Protein AF-A0A5K1K4M5-F1 (afdb_monomer_lite)

Structure (mmCIF, N/CA/C/O backbone):
data_AF-A0A5K1K4M5-F1
#
_entry.id   AF-A0A5K1K4M5-F1
#
loop_
_atom_site.group_PDB
_atom_site.id
_atom_site.type_symbol
_atom_site.label_atom_id
_atom_site.label_alt_id
_atom_site.label_comp_id
_atom_site.label_asym_id
_atom_site.label_entity_id
_atom_site.label_seq_id
_atom_site.pdbx_PDB_ins_code
_atom_site.Cartn_x
_atom_site.Cartn_y
_atom_site.Cartn_z
_atom_site.occupancy
_atom_site.B_iso_or_equiv
_atom_site.auth_seq_id
_atom_site.auth_comp_id
_atom_site.auth_asym_id
_atom_site.auth_atom_id
_atom_site.pdbx_PDB_model_num
ATOM 1 N N . MET A 1 1 ? 13.628 -49.999 -25.254 1.00 42.03 1 MET A N 1
ATOM 2 C CA . MET A 1 1 ? 13.914 -48.632 -25.724 1.00 42.03 1 MET A CA 1
ATOM 3 C C . MET A 1 1 ? 14.009 -47.793 -24.476 1.00 42.03 1 MET A C 1
ATOM 5 O O . MET A 1 1 ? 13.016 -47.747 -23.776 1.00 42.03 1 MET A O 1
ATOM 9 N N . ASP A 1 2 ? 15.220 -47.361 -24.127 1.00 36.19 2 ASP A N 1
ATOM 10 C CA . ASP A 1 2 ? 15.533 -46.101 -23.436 1.00 36.19 2 ASP A CA 1
ATOM 11 C C . ASP A 1 2 ? 17.030 -46.116 -23.121 1.00 36.19 2 ASP A C 1
ATOM 13 O O . ASP A 1 2 ? 17.534 -46.902 -22.319 1.00 36.19 2 ASP A O 1
ATOM 17 N N . ALA A 1 3 ? 17.758 -45.318 -23.895 1.00 34.19 3 ALA A N 1
ATOM 18 C CA . ALA A 1 3 ? 19.199 -45.188 -23.841 1.00 34.19 3 ALA A CA 1
ATOM 19 C C . ALA A 1 3 ? 19.579 -44.240 -22.698 1.00 34.19 3 ALA A C 1
ATOM 21 O O . ALA A 1 3 ? 19.287 -43.047 -22.755 1.00 34.19 3 ALA A O 1
ATOM 22 N N . ALA A 1 4 ? 20.275 -44.755 -21.686 1.00 39.19 4 ALA A N 1
ATOM 23 C CA . ALA A 1 4 ? 21.037 -43.918 -20.771 1.00 39.19 4 ALA A CA 1
ATOM 24 C C . ALA A 1 4 ? 22.355 -43.526 -21.459 1.00 39.19 4 ALA A C 1
ATOM 26 O O . ALA A 1 4 ? 23.226 -44.362 -21.703 1.00 39.19 4 ALA A O 1
ATOM 27 N N . VAL A 1 5 ? 22.472 -42.249 -21.826 1.00 39.28 5 VAL A N 1
ATOM 28 C CA . VAL A 1 5 ? 23.686 -41.648 -22.388 1.00 39.28 5 VAL A CA 1
ATOM 29 C C . VAL A 1 5 ? 24.702 -41.463 -21.260 1.00 39.28 5 VAL A C 1
ATOM 31 O O . VAL A 1 5 ? 24.548 -40.602 -20.398 1.00 39.28 5 VAL A O 1
ATOM 34 N N . ASN A 1 6 ? 25.744 -42.295 -21.266 1.00 40.12 6 ASN A N 1
ATOM 35 C CA . ASN A 1 6 ? 26.891 -42.191 -20.368 1.00 40.12 6 ASN A CA 1
ATOM 36 C C . ASN A 1 6 ? 27.722 -40.938 -20.689 1.00 40.12 6 ASN A C 1
ATOM 38 O O . ASN A 1 6 ? 28.488 -40.925 -21.652 1.00 40.12 6 ASN A O 1
ATOM 42 N N . GLY A 1 7 ? 27.618 -39.910 -19.846 1.00 38.22 7 GLY A N 1
ATOM 43 C CA . GLY A 1 7 ? 28.625 -38.859 -19.712 1.00 38.22 7 GLY A CA 1
ATOM 44 C C . GLY A 1 7 ? 29.599 -39.217 -18.590 1.00 38.22 7 GLY A C 1
ATOM 45 O O . GLY A 1 7 ? 29.283 -39.057 -17.415 1.00 38.22 7 GLY A O 1
ATOM 46 N N . HIS A 1 8 ? 30.772 -39.731 -18.949 1.00 37.38 8 HIS A N 1
ATOM 47 C CA . HIS A 1 8 ? 31.875 -39.984 -18.025 1.00 37.38 8 HIS A CA 1
ATOM 48 C C . HIS A 1 8 ? 32.609 -38.658 -17.749 1.00 37.38 8 HIS A C 1
ATOM 50 O O . HIS A 1 8 ? 33.135 -38.050 -18.679 1.00 37.38 8 HIS A O 1
ATOM 56 N N . LEU A 1 9 ? 32.637 -38.197 -16.493 1.00 45.34 9 LEU A N 1
ATOM 57 C CA . LEU A 1 9 ? 33.476 -37.077 -16.046 1.00 45.34 9 LEU A CA 1
ATOM 58 C C . LEU A 1 9 ? 34.771 -37.639 -15.433 1.00 45.34 9 LEU A C 1
ATOM 60 O O . LEU A 1 9 ? 34.698 -38.310 -14.401 1.00 45.34 9 LEU A O 1
ATOM 64 N N . PRO A 1 10 ? 35.954 -37.379 -16.020 1.00 44.00 10 PRO A N 1
ATOM 65 C CA . PRO A 1 10 ? 37.225 -37.767 -15.440 1.00 44.00 10 PRO A CA 1
ATOM 66 C C . PRO A 1 10 ? 37.783 -36.589 -14.636 1.00 44.00 10 PRO A C 1
ATOM 68 O O . PRO A 1 10 ? 38.437 -35.717 -15.196 1.00 44.00 10 PRO A O 1
ATOM 71 N N . ASN A 1 11 ? 37.499 -36.524 -13.336 1.00 42.50 11 ASN A N 1
ATOM 72 C CA . ASN A 1 11 ? 38.481 -36.147 -12.312 1.00 42.50 11 ASN A CA 1
ATOM 73 C C . ASN A 1 11 ? 37.842 -36.039 -10.930 1.00 42.50 11 ASN A C 1
ATOM 75 O O . ASN A 1 11 ? 36.714 -35.585 -10.771 1.00 42.50 11 ASN A O 1
ATOM 79 N N . GLY A 1 12 ? 38.610 -36.477 -9.935 1.00 51.28 12 GLY A N 1
ATOM 80 C CA . GLY A 1 12 ? 38.208 -36.638 -8.548 1.00 51.28 12 GLY A CA 1
ATOM 81 C C . GLY A 1 12 ? 37.587 -35.397 -7.914 1.00 51.28 12 GLY A C 1
ATOM 82 O O . GLY A 1 12 ? 38.236 -34.376 -7.720 1.00 51.28 12 GLY A O 1
ATOM 83 N N . THR A 1 13 ? 36.337 -35.546 -7.501 1.00 43.31 13 THR A N 1
ATOM 84 C CA . THR A 1 13 ? 35.840 -35.203 -6.163 1.00 43.31 13 THR A CA 1
ATOM 85 C C . THR A 1 13 ? 34.457 -35.829 -6.060 1.00 43.31 13 THR A C 1
ATOM 87 O O . THR A 1 13 ? 33.531 -35.451 -6.770 1.00 43.31 13 THR A O 1
ATOM 90 N N . ALA A 1 14 ? 34.327 -36.864 -5.231 1.00 42.25 14 ALA A N 1
ATOM 91 C CA . ALA A 1 14 ? 33.031 -37.439 -4.912 1.00 42.25 14 ALA A CA 1
ATOM 92 C C . ALA A 1 14 ? 32.218 -36.361 -4.183 1.00 42.25 14 ALA A C 1
ATOM 94 O O . ALA A 1 14 ? 32.402 -36.145 -2.987 1.00 42.25 14 ALA A O 1
ATOM 95 N N . HIS A 1 15 ? 31.352 -35.649 -4.905 1.00 44.91 15 HIS A N 1
ATOM 96 C CA . HIS A 1 15 ? 30.276 -34.910 -4.267 1.00 44.91 15 HIS A CA 1
ATOM 97 C C . HIS A 1 15 ? 29.420 -35.947 -3.542 1.00 44.91 15 HIS A C 1
ATOM 99 O O . HIS A 1 15 ? 28.721 -36.744 -4.168 1.00 44.91 15 HIS A O 1
ATOM 105 N N . LEU A 1 16 ? 29.537 -35.968 -2.213 1.00 47.66 16 LEU A N 1
ATOM 106 C CA . LEU A 1 16 ? 28.586 -36.650 -1.352 1.00 47.66 16 LEU A CA 1
ATOM 107 C C . LEU A 1 16 ? 27.186 -36.199 -1.793 1.00 47.66 16 LEU A C 1
ATOM 109 O O . LEU A 1 16 ? 26.975 -34.988 -1.938 1.00 47.66 16 LEU A O 1
ATOM 113 N N . PRO A 1 17 ? 26.241 -37.124 -2.042 1.00 45.31 17 PRO A N 1
ATOM 114 C CA . PRO A 1 17 ? 24.858 -36.728 -2.241 1.00 45.31 17 PRO A CA 1
ATOM 115 C C . PRO A 1 17 ? 24.475 -35.891 -1.026 1.00 45.31 17 PRO A C 1
ATOM 117 O O . PRO A 1 17 ? 24.724 -36.324 0.100 1.00 45.31 17 PRO A O 1
ATOM 120 N N . LEU A 1 18 ? 23.956 -34.680 -1.261 1.00 47.47 18 LEU A N 1
ATOM 121 C CA . LEU A 1 18 ? 23.417 -33.811 -0.220 1.00 47.47 18 LEU A CA 1
ATOM 122 C C . LEU A 1 18 ? 22.472 -34.661 0.622 1.00 47.47 18 LEU A C 1
ATOM 124 O O . LEU A 1 18 ? 21.355 -34.981 0.211 1.00 47.47 18 LEU A O 1
ATOM 128 N N . GLN A 1 19 ? 22.976 -35.108 1.767 1.00 45.25 19 GLN A N 1
ATOM 129 C CA . GLN A 1 19 ? 22.206 -35.866 2.717 1.00 45.25 19 GLN A CA 1
ATOM 130 C C . GLN A 1 19 ? 21.215 -34.857 3.254 1.00 45.25 19 GLN A C 1
ATOM 132 O O . GLN A 1 19 ? 21.594 -33.951 3.991 1.00 45.25 19 GLN A O 1
ATOM 137 N N . ASN A 1 20 ? 19.976 -34.960 2.774 1.00 49.50 20 ASN A N 1
ATOM 138 C CA . ASN A 1 20 ? 18.869 -34.151 3.241 1.00 49.50 20 ASN A CA 1
ATOM 139 C C . ASN A 1 20 ? 18.798 -34.402 4.746 1.00 49.50 20 ASN A C 1
ATOM 141 O O . ASN A 1 20 ? 18.413 -35.490 5.186 1.00 49.50 20 ASN A O 1
ATOM 145 N N . GLY A 1 21 ? 19.358 -33.464 5.507 1.00 47.34 21 GLY A N 1
ATOM 146 C CA . GLY A 1 21 ? 19.601 -33.645 6.918 1.00 47.34 21 GLY A CA 1
ATOM 147 C C . GLY A 1 21 ? 18.268 -33.927 7.577 1.00 47.34 21 GLY A C 1
ATOM 148 O O . GLY A 1 21 ? 17.379 -33.080 7.564 1.00 47.34 21 GLY A O 1
ATOM 149 N N . LYS A 1 22 ? 18.149 -35.094 8.211 1.00 46.38 22 LYS A N 1
ATOM 150 C CA . LYS A 1 22 ? 17.348 -35.210 9.426 1.00 46.38 22 LYS A CA 1
ATOM 151 C C . LYS A 1 22 ? 18.027 -34.333 10.480 1.00 46.38 22 LYS A C 1
ATOM 153 O O . LYS A 1 22 ? 18.661 -34.838 11.398 1.00 46.38 22 LYS A O 1
ATOM 158 N N . ALA A 1 23 ? 17.977 -33.017 10.293 1.00 50.69 23 ALA A N 1
ATOM 159 C CA . ALA A 1 23 ? 17.991 -32.134 11.429 1.00 50.69 23 ALA A CA 1
ATOM 160 C C . ALA A 1 23 ? 16.717 -32.510 12.177 1.00 50.69 23 ALA A C 1
ATOM 162 O O . ALA A 1 23 ? 15.624 -32.459 11.610 1.00 50.69 23 ALA A O 1
ATOM 163 N N . GLU A 1 24 ? 16.857 -32.969 13.411 1.00 51.97 24 GLU A N 1
ATOM 164 C CA . GLU A 1 24 ? 15.809 -32.764 14.395 1.00 51.97 24 GLU A CA 1
ATOM 165 C C . GLU A 1 24 ? 15.585 -31.250 14.416 1.00 51.97 24 GLU A C 1
ATOM 167 O O . GLU A 1 24 ? 16.294 -30.506 15.090 1.00 51.97 24 GLU A O 1
ATOM 172 N N . SER A 1 25 ? 14.707 -30.765 13.538 1.00 57.03 25 SER A N 1
ATOM 173 C CA . SER A 1 25 ? 14.254 -29.390 13.546 1.00 57.03 25 SER A CA 1
ATOM 174 C C . SER A 1 25 ? 13.595 -29.233 14.899 1.00 57.03 25 SER A C 1
ATOM 176 O O . SER A 1 25 ? 12.520 -29.791 15.120 1.00 57.03 25 SER A O 1
ATOM 178 N N . HIS A 1 26 ? 14.290 -28.577 15.825 1.00 61.72 26 HIS A N 1
ATOM 179 C CA . HIS A 1 26 ? 13.702 -28.118 17.066 1.00 61.72 26 HIS A CA 1
ATOM 180 C C . HIS A 1 26 ? 12.509 -27.261 16.659 1.00 61.72 26 HIS A C 1
ATOM 182 O O . HIS A 1 26 ? 12.684 -26.142 16.183 1.00 61.72 26 HIS A O 1
ATOM 188 N N . GLU A 1 27 ? 11.319 -27.855 16.701 1.00 74.94 27 GLU A N 1
ATOM 189 C CA . GLU A 1 27 ? 10.092 -27.147 16.399 1.00 74.94 27 GLU A CA 1
ATOM 190 C C . GLU A 1 27 ? 9.973 -26.078 17.486 1.00 74.94 27 GLU A C 1
ATOM 192 O O . GLU A 1 27 ? 9.951 -26.432 18.672 1.00 74.94 27 GLU A O 1
ATOM 197 N N . PRO A 1 28 ? 10.037 -24.787 17.118 1.00 76.25 28 PRO A N 1
ATOM 198 C CA . PRO A 1 28 ? 10.059 -23.724 18.103 1.00 76.25 28 PRO A CA 1
ATOM 199 C C . PRO A 1 28 ? 8.787 -23.813 18.938 1.00 76.25 28 PRO A C 1
ATOM 201 O O . PRO A 1 28 ? 7.688 -24.028 18.415 1.00 76.25 28 PRO A O 1
ATOM 204 N N . SER A 1 29 ? 8.935 -23.683 20.254 1.00 85.62 29 SER A N 1
ATOM 205 C CA . SER A 1 29 ? 7.780 -23.705 21.139 1.00 85.62 29 SER A CA 1
ATOM 206 C C . SER A 1 29 ? 6.874 -22.508 20.837 1.00 85.62 29 SER A C 1
ATOM 208 O O . SER A 1 29 ? 7.323 -21.454 20.383 1.00 85.62 29 SER A O 1
ATOM 210 N N . LEU A 1 30 ? 5.576 -22.648 21.114 1.00 81.19 30 LEU A N 1
ATOM 211 C CA . LEU A 1 30 ? 4.598 -21.576 20.898 1.00 81.19 30 LEU A CA 1
ATOM 212 C C . LEU A 1 30 ? 5.010 -20.267 21.600 1.00 81.19 30 LEU A C 1
ATOM 214 O O . LEU A 1 30 ? 4.819 -19.183 21.063 1.00 81.19 30 LEU A O 1
ATOM 218 N N . GLU A 1 31 ? 5.628 -20.369 22.776 1.00 83.06 31 GLU A N 1
ATOM 219 C CA . GLU A 1 31 ? 6.118 -19.219 23.541 1.00 83.06 31 GLU A CA 1
ATOM 220 C C . GLU A 1 31 ? 7.294 -18.511 22.856 1.00 83.06 31 GLU A C 1
ATOM 222 O O . GLU A 1 31 ? 7.364 -17.283 22.871 1.00 83.06 31 GLU A O 1
ATOM 227 N N . GLN A 1 32 ? 8.194 -19.270 22.220 1.00 83.88 32 GLN A N 1
ATOM 228 C CA . GLN A 1 32 ? 9.291 -18.702 21.435 1.00 83.88 32 GLN A CA 1
ATOM 229 C C . GLN A 1 32 ? 8.741 -17.939 20.228 1.00 83.88 32 GLN A C 1
ATOM 231 O O . GLN A 1 32 ? 9.102 -16.782 20.028 1.00 83.88 32 GLN A O 1
ATOM 236 N N . LEU A 1 33 ? 7.796 -18.535 19.497 1.00 82.81 33 LEU A N 1
ATOM 237 C CA . LEU A 1 33 ? 7.141 -17.882 18.360 1.00 82.81 33 LEU A CA 1
ATOM 238 C C . LEU A 1 33 ? 6.405 -16.602 18.773 1.00 82.81 33 LEU A C 1
ATOM 240 O O . LEU A 1 33 ? 6.475 -15.594 18.079 1.00 82.81 33 LEU A O 1
ATOM 244 N N . GLU A 1 34 ? 5.722 -16.613 19.918 1.00 82.19 34 GLU A N 1
ATOM 245 C CA . GLU A 1 34 ? 5.032 -15.427 20.431 1.00 82.19 34 GLU A CA 1
ATOM 246 C C . GLU A 1 34 ? 5.996 -14.314 20.858 1.00 82.19 34 GLU A C 1
ATOM 248 O O . GLU A 1 34 ? 5.637 -13.141 20.754 1.00 82.19 34 GLU A O 1
ATOM 253 N N . SER A 1 35 ? 7.214 -14.657 21.287 1.00 82.56 35 SER A N 1
ATOM 254 C CA . SER A 1 35 ? 8.244 -13.675 21.650 1.00 82.56 35 SER A CA 1
ATOM 255 C C . SER A 1 35 ? 8.874 -12.965 20.447 1.00 82.56 35 SER A C 1
ATOM 257 O O . SER A 1 35 ? 9.360 -11.844 20.587 1.00 82.56 35 SER A O 1
ATOM 259 N N . GLU A 1 36 ? 8.839 -13.589 19.268 1.00 82.94 36 GLU A N 1
ATOM 260 C CA . GLU A 1 36 ? 9.354 -13.014 18.020 1.00 82.94 36 GLU A CA 1
ATOM 261 C C . GLU A 1 36 ? 8.365 -12.040 17.363 1.00 82.94 36 GLU A C 1
ATOM 263 O O . GLU A 1 36 ? 8.742 -11.264 16.481 1.00 82.94 36 GLU A O 1
ATOM 268 N N . LEU A 1 37 ? 7.095 -12.058 17.783 1.00 86.75 37 LEU A N 1
ATOM 269 C CA . LEU A 1 37 ? 6.071 -11.208 17.195 1.00 86.75 37 LEU A CA 1
ATOM 270 C C . LEU A 1 37 ? 6.257 -9.733 17.594 1.00 86.75 37 LEU A C 1
ATOM 272 O O . LEU A 1 37 ? 6.397 -9.418 18.780 1.00 86.75 37 LEU A O 1
ATOM 276 N N . PRO A 1 38 ? 6.161 -8.796 16.634 1.00 86.56 38 PRO A N 1
ATOM 277 C CA . PRO A 1 38 ? 6.180 -7.376 16.936 1.00 86.56 38 PRO A CA 1
ATOM 278 C C . PRO A 1 38 ? 4.911 -6.987 17.702 1.00 86.56 38 PRO A C 1
ATOM 280 O O . PRO A 1 38 ? 3.805 -7.419 17.373 1.00 86.56 38 PRO A O 1
ATOM 283 N N . LEU A 1 39 ? 5.060 -6.135 18.716 1.00 82.50 39 LEU A N 1
ATOM 284 C CA . LEU A 1 39 ? 3.931 -5.561 19.445 1.00 82.50 39 LEU A CA 1
ATOM 285 C C . LEU A 1 39 ? 3.401 -4.342 18.686 1.00 82.50 39 LEU A C 1
ATOM 287 O O . LEU A 1 39 ? 3.989 -3.265 18.750 1.00 82.50 39 LEU A O 1
ATOM 291 N N . VAL A 1 40 ? 2.283 -4.512 17.979 1.00 83.44 40 VAL A N 1
ATOM 292 C CA . VAL A 1 40 ? 1.628 -3.421 17.245 1.00 83.44 40 VAL A CA 1
ATOM 293 C C . VAL A 1 40 ? 0.590 -2.760 18.141 1.00 83.44 40 VAL A C 1
ATOM 295 O O . VAL A 1 40 ? -0.491 -3.304 18.349 1.00 83.44 40 VAL A O 1
ATOM 298 N N . MET A 1 41 ? 0.914 -1.583 18.669 1.00 79.12 41 MET A N 1
ATOM 299 C CA . MET A 1 41 ? -0.016 -0.772 19.471 1.00 79.12 41 MET A CA 1
ATOM 300 C C . MET A 1 41 ? -0.557 0.444 18.702 1.00 79.12 41 MET A C 1
ATOM 302 O O . MET A 1 41 ? -1.303 1.247 19.265 1.00 79.12 41 MET A O 1
ATOM 306 N N . ASP A 1 42 ? -0.167 0.599 17.434 1.00 78.94 42 ASP A N 1
ATOM 307 C CA . ASP A 1 42 ? -0.521 1.762 16.624 1.00 78.94 42 ASP A CA 1
ATOM 308 C C . ASP A 1 42 ? -2.039 1.860 16.424 1.00 78.94 42 ASP A C 1
ATOM 310 O O . ASP A 1 42 ? -2.732 0.862 16.215 1.00 78.94 42 ASP A O 1
ATOM 314 N N . ASP A 1 43 ? -2.555 3.086 16.531 1.00 83.25 43 ASP A N 1
ATOM 315 C CA . ASP A 1 43 ? -3.974 3.441 16.393 1.00 83.25 43 ASP A CA 1
ATOM 316 C C . ASP A 1 43 ? -4.945 2.747 17.370 1.00 83.25 43 ASP A C 1
ATOM 318 O O . ASP A 1 43 ? -6.165 2.750 17.169 1.00 83.25 43 ASP A O 1
ATOM 322 N N . GLN A 1 44 ? -4.442 2.198 18.479 1.00 87.06 44 GLN A N 1
ATOM 323 C CA . GLN A 1 44 ? -5.278 1.582 19.507 1.00 87.06 44 GLN A CA 1
ATOM 324 C C . GLN A 1 44 ? -5.656 2.563 20.620 1.00 87.06 44 GLN A C 1
ATOM 326 O O . GLN A 1 44 ? -4.835 3.319 21.138 1.00 87.06 44 GLN A O 1
ATOM 331 N N . LEU A 1 45 ? -6.924 2.520 21.038 1.00 89.06 45 LEU A N 1
ATOM 332 C CA . LEU A 1 45 ? -7.444 3.321 22.146 1.00 89.06 45 LEU A CA 1
ATOM 333 C C . LEU A 1 45 ? -7.775 2.421 23.342 1.00 89.06 45 LEU A C 1
ATOM 335 O O . LEU A 1 45 ? -8.579 1.493 23.199 1.00 89.06 45 LEU A O 1
ATOM 339 N N . PRO A 1 46 ? -7.228 2.695 24.541 1.00 91.50 46 PRO A N 1
ATOM 340 C CA . PRO A 1 46 ? -7.565 1.922 25.723 1.00 91.50 46 PRO A CA 1
ATOM 341 C C . PRO A 1 46 ? -9.038 2.130 26.090 1.00 91.50 46 PRO A C 1
ATOM 343 O O . PRO A 1 46 ? -9.525 3.258 26.192 1.00 91.50 46 PRO A O 1
ATOM 346 N N . LEU A 1 47 ? -9.749 1.029 26.348 1.00 92.00 47 LEU A N 1
ATOM 347 C CA . LEU A 1 47 ? -11.182 1.055 26.662 1.00 92.00 47 LEU A CA 1
ATOM 348 C C . LEU A 1 47 ? -11.504 1.969 27.855 1.00 92.00 47 LEU A C 1
ATOM 350 O O . LEU A 1 47 ? -12.520 2.659 27.841 1.00 92.00 47 LEU A O 1
ATOM 354 N N . GLY A 1 48 ? -10.631 2.005 28.867 1.00 93.38 48 GLY A N 1
ATOM 355 C CA . GLY A 1 48 ? -10.805 2.861 30.043 1.00 93.38 48 GLY A CA 1
ATOM 356 C C . GLY A 1 48 ? -10.876 4.351 29.698 1.00 93.38 48 GLY A C 1
ATOM 357 O O . GLY A 1 48 ? -11.720 5.063 30.238 1.00 93.38 48 GLY A O 1
ATOM 358 N N . GLU A 1 49 ? -10.064 4.806 28.742 1.00 93.94 49 GLU A N 1
ATOM 359 C CA . GLU A 1 49 ? -10.071 6.197 28.280 1.00 93.94 49 GLU A CA 1
ATOM 360 C C . GLU A 1 49 ? -11.372 6.521 27.538 1.00 93.94 49 GLU A C 1
ATOM 362 O O . GLU A 1 49 ? -11.980 7.566 27.767 1.00 93.94 49 GLU A O 1
ATOM 367 N N . LEU A 1 50 ? -11.859 5.595 26.706 1.00 94.25 50 LEU A N 1
ATOM 368 C CA . LEU A 1 50 ? -13.131 5.756 26.000 1.00 94.25 50 LEU A CA 1
ATOM 369 C C . LEU A 1 50 ? -14.318 5.854 26.972 1.00 94.25 50 LEU A C 1
ATOM 371 O O . LEU A 1 50 ? -15.183 6.715 26.811 1.00 94.25 50 LEU A O 1
ATOM 375 N N . VAL A 1 51 ? -14.352 4.989 27.991 1.00 95.50 51 VAL A N 1
ATOM 376 C CA . VAL A 1 51 ? -15.394 4.999 29.031 1.00 95.50 51 VAL A CA 1
ATOM 377 C C . VAL A 1 51 ? -15.339 6.303 29.827 1.00 95.50 51 VAL A C 1
ATOM 379 O O . VAL A 1 51 ? -16.376 6.938 30.023 1.00 95.50 51 VAL A O 1
ATOM 382 N N . SER A 1 52 ? -14.140 6.719 30.246 1.00 96.31 52 SER A N 1
ATOM 383 C CA . SER A 1 52 ? -13.920 7.963 30.989 1.00 96.31 52 SER A CA 1
ATOM 384 C C . SER A 1 52 ? -14.409 9.178 30.199 1.00 96.31 52 SER A C 1
ATOM 386 O O . SER A 1 52 ? -15.228 9.954 30.695 1.00 96.31 52 SER A O 1
ATOM 388 N N . ARG A 1 53 ? -14.010 9.293 28.925 1.00 95.50 53 ARG A N 1
ATOM 389 C CA . ARG A 1 53 ? -14.435 10.391 28.046 1.00 95.50 53 ARG A CA 1
ATOM 390 C C . ARG A 1 53 ? -15.934 10.402 27.802 1.00 95.50 53 ARG A C 1
ATOM 392 O O . ARG A 1 53 ? -16.534 11.474 27.814 1.00 95.50 53 ARG A O 1
ATOM 399 N N . LEU A 1 54 ? -16.559 9.238 27.610 1.00 95.81 54 LEU A N 1
ATOM 400 C CA . LEU A 1 54 ? -18.010 9.183 27.441 1.00 95.81 54 LEU A CA 1
ATOM 401 C C . LEU A 1 54 ? -18.732 9.622 28.720 1.00 95.81 54 LEU A C 1
ATOM 403 O O . LEU A 1 54 ? -19.682 10.394 28.641 1.00 95.81 54 LEU A O 1
ATOM 407 N N . ALA A 1 55 ? -18.281 9.164 29.890 1.00 95.50 55 ALA A N 1
ATOM 408 C CA . ALA A 1 55 ? -18.871 9.558 31.167 1.00 95.50 55 ALA A CA 1
ATOM 409 C C . ALA A 1 55 ? -18.745 11.071 31.404 1.00 95.50 55 ALA A C 1
ATOM 411 O O . ALA A 1 55 ? -19.724 11.719 31.776 1.00 95.50 55 ALA A O 1
ATOM 412 N N . GLN A 1 56 ? -17.571 11.642 31.121 1.00 96.31 56 GLN A N 1
ATOM 413 C CA . GLN A 1 56 ? -17.327 13.082 31.200 1.00 96.31 56 GLN A CA 1
ATOM 414 C C . GLN A 1 56 ? -18.207 13.869 30.224 1.00 96.31 56 GLN A C 1
ATOM 416 O O . GLN A 1 56 ? -18.802 14.865 30.621 1.00 96.31 56 GLN A O 1
ATOM 421 N N . ALA A 1 57 ? -18.343 13.409 28.977 1.00 95.56 57 ALA A N 1
ATOM 422 C CA . ALA A 1 57 ? -19.190 14.056 27.977 1.00 95.56 57 ALA A CA 1
ATOM 423 C C . ALA A 1 57 ? -20.674 14.034 28.379 1.00 95.56 57 ALA A C 1
ATOM 425 O O . ALA A 1 57 ? -21.343 15.061 28.322 1.00 95.56 57 ALA A O 1
ATOM 426 N N . VAL A 1 58 ? -21.180 12.889 28.854 1.00 95.44 58 VAL A N 1
ATOM 427 C CA . VAL A 1 58 ? -22.567 12.764 29.333 1.00 95.44 58 VAL A CA 1
ATOM 428 C C . VAL A 1 58 ? -22.813 13.659 30.548 1.00 95.44 58 VAL A C 1
ATOM 430 O O . VAL A 1 58 ? -23.873 14.276 30.640 1.00 95.44 58 VAL A O 1
ATOM 433 N N . TYR A 1 59 ? -21.847 13.752 31.466 1.00 95.94 59 TYR A N 1
ATOM 434 C CA . TYR A 1 59 ? -21.935 14.644 32.619 1.00 95.94 59 TYR A CA 1
ATOM 435 C C . TYR A 1 59 ? -21.935 16.120 32.202 1.00 95.94 59 TYR A C 1
ATOM 437 O O . TYR A 1 59 ? -22.788 16.874 32.659 1.00 95.94 59 TYR A O 1
ATOM 445 N N . ALA A 1 60 ? -21.032 16.524 31.306 1.00 96.12 60 ALA A N 1
ATOM 446 C CA . ALA A 1 60 ? -20.959 17.894 30.804 1.00 96.12 60 ALA A CA 1
ATOM 447 C C . ALA A 1 60 ? -22.253 18.309 30.084 1.00 96.12 60 ALA A C 1
ATOM 449 O O . ALA A 1 60 ? -22.809 19.358 30.402 1.00 96.12 60 ALA A O 1
ATOM 450 N N . GLU A 1 61 ? -22.784 17.455 29.199 1.00 94.06 61 GLU A N 1
ATOM 451 C CA . GLU A 1 61 ? -24.079 17.696 28.548 1.00 94.06 61 GLU A CA 1
ATOM 452 C C . GLU A 1 61 ? -25.207 17.818 29.582 1.00 94.06 61 GLU A C 1
ATOM 454 O O . GLU A 1 61 ? -26.056 18.698 29.473 1.00 94.06 61 GLU A O 1
ATOM 459 N N . LEU A 1 62 ? -25.229 16.963 30.610 1.00 93.50 62 LEU A N 1
ATOM 460 C CA . LEU A 1 62 ? -26.258 17.018 31.649 1.00 93.50 62 LEU A CA 1
ATOM 461 C C . LEU A 1 62 ? -26.197 18.322 32.460 1.00 93.50 62 LEU A C 1
ATOM 463 O O . LEU A 1 62 ? -27.245 18.880 32.784 1.00 93.50 62 LEU A O 1
ATOM 467 N N . VAL A 1 63 ? -24.993 18.808 32.775 1.00 95.31 63 VAL A N 1
ATOM 468 C CA . VAL A 1 63 ? -24.783 20.084 33.476 1.00 95.31 63 VAL A CA 1
ATOM 469 C C . VAL A 1 63 ? -25.259 21.256 32.616 1.00 95.31 63 VAL A C 1
ATOM 471 O O . VAL A 1 63 ? -26.055 22.065 33.087 1.00 95.31 63 VAL A O 1
ATOM 474 N N . GLU A 1 64 ? -24.878 21.299 31.338 1.00 92.94 64 GLU A N 1
ATOM 475 C CA . GLU A 1 64 ? -25.329 22.334 30.397 1.00 92.94 64 GLU A CA 1
ATOM 476 C C . GLU A 1 64 ? -26.861 22.334 30.246 1.00 92.94 64 GLU A C 1
ATOM 478 O O . GLU A 1 64 ? -27.521 23.379 30.250 1.00 92.94 64 GLU A O 1
ATOM 483 N N . MET A 1 65 ? -27.467 21.146 30.177 1.00 91.62 65 MET A N 1
ATOM 484 C CA . MET A 1 65 ? -28.920 21.020 30.181 1.00 91.62 65 MET A CA 1
ATOM 485 C C . MET A 1 65 ? -29.538 21.540 31.481 1.00 91.62 65 MET A C 1
ATOM 487 O O . MET A 1 65 ? -30.574 22.199 31.435 1.00 91.62 65 MET A O 1
ATOM 491 N N . ALA A 1 66 ? -28.940 21.255 32.639 1.00 91.19 66 ALA A N 1
ATOM 492 C CA . ALA A 1 66 ? -29.456 21.703 33.930 1.00 91.19 66 ALA A CA 1
ATOM 493 C C . ALA A 1 66 ? -29.464 23.236 34.060 1.00 91.19 66 ALA A C 1
ATOM 495 O O . ALA A 1 66 ? -30.397 23.786 34.645 1.00 91.19 66 ALA A O 1
ATOM 496 N N . GLU A 1 67 ? -28.484 23.921 33.472 1.00 92.25 67 GLU A N 1
ATOM 497 C CA . GLU A 1 67 ? -28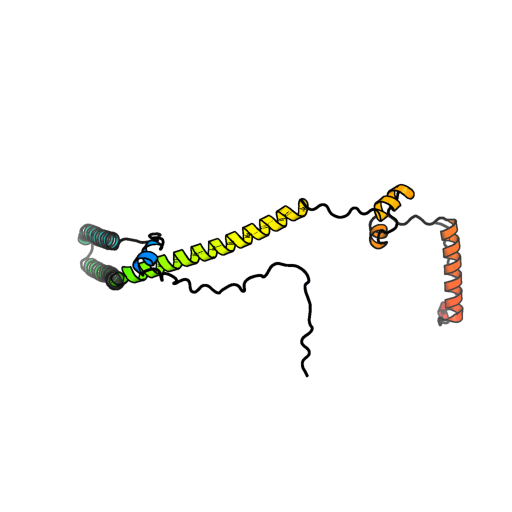.396 25.386 33.466 1.00 92.25 67 GLU A CA 1
ATOM 498 C C . GLU A 1 67 ? -29.373 26.039 32.474 1.00 92.25 67 GLU A C 1
ATOM 500 O O . GLU A 1 67 ? -29.946 27.092 32.755 1.00 92.25 67 GLU A O 1
ATOM 505 N N . THR A 1 68 ? -29.622 25.401 31.328 1.00 90.00 68 THR A N 1
ATOM 506 C CA . THR A 1 68 ? -30.466 25.957 30.254 1.00 90.00 68 THR A CA 1
ATOM 507 C C . THR A 1 68 ? -31.956 25.617 30.404 1.00 90.00 68 THR A C 1
ATOM 509 O O . THR A 1 68 ? -32.816 26.435 30.068 1.00 90.00 68 THR A O 1
ATOM 512 N N . MET A 1 69 ? -32.307 24.458 30.972 1.00 84.00 69 MET A N 1
ATOM 513 C CA . MET A 1 69 ? -33.696 23.991 31.144 1.00 84.00 69 MET A CA 1
ATOM 514 C C . MET A 1 69 ? -34.642 24.916 31.942 1.00 84.00 69 MET A C 1
ATOM 516 O O . MET A 1 69 ? -35.833 24.948 31.604 1.00 84.00 69 MET A O 1
ATOM 520 N N . PRO A 1 70 ? -34.206 25.647 32.991 1.00 87.81 70 PRO A N 1
ATOM 521 C CA . PRO A 1 70 ? -35.075 26.560 33.739 1.00 87.81 70 PRO A CA 1
ATOM 522 C C . PRO A 1 70 ? -35.598 27.731 32.897 1.00 87.81 70 PRO A C 1
ATOM 524 O O . PRO A 1 70 ? -36.670 28.255 33.183 1.00 87.81 70 PRO A O 1
ATOM 527 N N . SER A 1 71 ? -34.873 28.106 31.838 1.00 87.12 71 SER A N 1
ATOM 528 C CA . 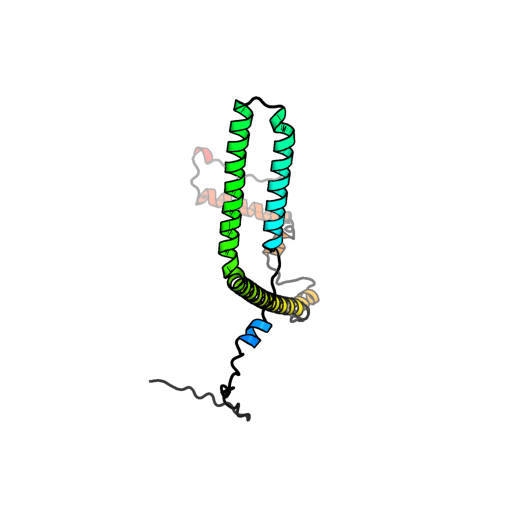SER A 1 71 ? -35.249 29.190 30.919 1.00 87.12 71 SER A CA 1
ATOM 529 C C . SER A 1 71 ? -36.299 28.784 29.870 1.00 87.12 71 SER A C 1
ATOM 531 O O . SER A 1 71 ? -36.845 29.636 29.170 1.00 87.12 71 SER A O 1
ATOM 533 N N . MET A 1 72 ? -36.609 27.486 29.755 1.00 88.69 72 MET A N 1
ATOM 534 C CA . MET A 1 72 ? -37.489 26.929 28.722 1.00 88.69 72 MET A CA 1
ATOM 535 C C . MET A 1 72 ? -38.929 26.705 29.215 1.00 88.69 72 MET A C 1
ATOM 537 O O . MET A 1 72 ? -39.186 26.476 30.399 1.00 88.69 72 MET A O 1
ATOM 541 N N . SER A 1 73 ? -39.886 26.672 28.279 1.00 91.31 73 SER A N 1
ATOM 542 C CA . SER A 1 73 ? -41.271 26.269 28.564 1.00 91.31 73 SER A CA 1
ATOM 543 C C . SER A 1 73 ? -41.373 24.777 28.918 1.00 91.31 73 SER A C 1
ATOM 545 O O . SER A 1 73 ? -40.576 23.954 28.464 1.00 91.31 73 SER A O 1
ATOM 547 N N . ASP A 1 74 ? -42.385 24.393 29.702 1.00 88.88 74 ASP A N 1
ATOM 548 C CA . ASP A 1 74 ? -42.521 23.018 30.210 1.00 88.88 74 ASP A CA 1
ATOM 549 C C . ASP A 1 74 ? -42.609 21.954 29.098 1.00 88.88 74 ASP A C 1
ATOM 551 O O . ASP A 1 74 ? -41.988 20.892 29.179 1.00 88.88 74 ASP A O 1
ATOM 555 N N . ALA A 1 75 ? -43.317 22.267 28.009 1.00 91.56 75 ALA A N 1
ATOM 556 C CA . ALA A 1 75 ? -43.435 21.384 26.851 1.00 91.56 75 ALA A CA 1
ATOM 557 C C . ALA A 1 75 ? -42.124 21.252 26.053 1.00 91.56 75 ALA A C 1
ATOM 559 O O . ALA A 1 75 ? -41.873 20.196 25.466 1.00 91.56 75 ALA A O 1
ATOM 560 N N . ALA A 1 76 ? -41.295 22.302 26.014 1.00 89.75 76 ALA A N 1
ATOM 561 C CA . ALA A 1 76 ? -39.987 22.269 25.361 1.00 89.75 76 ALA A CA 1
ATOM 562 C C . ALA A 1 76 ? -38.976 21.477 26.202 1.00 89.75 76 ALA A C 1
ATOM 564 O O . ALA A 1 76 ? -38.309 20.588 25.678 1.00 89.75 76 ALA A O 1
ATOM 565 N N . ARG A 1 77 ? -38.953 21.710 27.520 1.00 90.50 77 ARG A N 1
ATOM 566 C CA . ARG A 1 77 ? -38.107 20.982 28.476 1.00 90.50 77 ARG A CA 1
ATOM 567 C C . ARG A 1 77 ? -38.336 19.470 28.418 1.00 90.50 77 ARG A C 1
ATOM 569 O O . ARG A 1 77 ? -37.379 18.711 28.313 1.00 90.50 77 ARG A O 1
ATOM 576 N N . LYS A 1 78 ? -39.597 19.020 28.420 1.00 91.44 78 LYS A N 1
ATOM 577 C CA . LYS A 1 78 ? -39.940 17.585 28.342 1.00 91.44 78 LYS A CA 1
ATOM 578 C C . LYS A 1 78 ? -39.438 16.919 27.058 1.00 91.44 78 LYS A C 1
ATOM 580 O O . LYS A 1 78 ? -38.913 15.810 27.123 1.00 91.44 78 LYS A O 1
ATOM 585 N N . ARG A 1 79 ? -39.575 17.587 25.905 1.00 92.12 79 ARG A N 1
ATOM 586 C CA . ARG A 1 79 ? -39.053 17.073 24.626 1.00 92.12 79 ARG A CA 1
ATOM 587 C C . ARG A 1 79 ? -37.530 17.019 24.625 1.00 92.12 79 ARG A C 1
ATOM 589 O O . ARG A 1 79 ? -36.968 15.986 24.293 1.00 92.12 79 ARG A O 1
ATOM 596 N N . TYR A 1 80 ? -36.884 18.089 25.079 1.00 90.94 80 TYR A N 1
ATOM 597 C CA . TYR A 1 80 ? -35.429 18.180 25.112 1.00 90.94 80 TYR A CA 1
ATOM 598 C C . TYR A 1 80 ? -34.789 17.095 25.993 1.00 90.94 80 TYR A C 1
ATOM 600 O O . TYR A 1 80 ? -33.840 16.435 25.572 1.00 90.94 80 TYR A O 1
ATOM 608 N N . VAL A 1 81 ? -35.366 16.828 27.172 1.00 92.88 81 VAL A N 1
ATOM 609 C CA . VAL A 1 81 ? -34.945 15.714 28.039 1.00 92.88 81 VAL A CA 1
ATOM 610 C C . VAL A 1 81 ? -35.148 14.363 27.356 1.00 92.88 81 VAL A C 1
ATOM 612 O O . VAL A 1 81 ? -34.246 13.528 27.384 1.00 92.88 81 VAL A O 1
ATOM 615 N N . ALA A 1 82 ? -36.299 14.135 26.717 1.00 94.06 82 ALA A N 1
ATOM 616 C CA . ALA A 1 82 ? -36.561 12.880 26.014 1.00 94.06 82 ALA A CA 1
ATOM 617 C C . ALA A 1 82 ? -35.553 12.639 24.874 1.00 94.06 82 ALA A C 1
ATOM 619 O O . ALA A 1 82 ? -34.995 11.544 24.766 1.00 94.06 82 ALA A O 1
ATOM 620 N N . ASP A 1 83 ? -35.264 13.667 24.075 1.00 93.94 83 ASP A N 1
ATOM 621 C CA . ASP A 1 83 ? -34.303 13.593 22.973 1.00 93.94 83 ASP A CA 1
ATOM 622 C C . ASP A 1 83 ? -32.877 13.343 23.477 1.00 93.94 83 ASP A C 1
ATOM 624 O O . ASP A 1 83 ? -32.149 12.523 22.906 1.00 93.94 83 ASP A O 1
ATOM 628 N N . TRP A 1 84 ? -32.481 13.995 24.575 1.00 94.38 84 TRP A N 1
ATOM 629 C CA . TRP A 1 84 ? -31.195 13.745 25.223 1.00 94.38 84 TRP A CA 1
ATOM 630 C C . TRP A 1 84 ? -31.082 12.305 25.728 1.00 94.38 84 TRP A C 1
ATOM 632 O O . TRP A 1 84 ? -30.108 11.628 25.406 1.00 94.38 84 TRP A O 1
ATOM 642 N N . VAL A 1 85 ? -32.095 11.781 26.427 1.00 95.69 85 VAL A N 1
ATOM 643 C CA . VAL A 1 85 ? -32.084 10.388 26.912 1.00 95.69 85 VAL A CA 1
ATOM 644 C C . VAL A 1 85 ? -31.923 9.405 25.751 1.00 95.69 85 VAL A C 1
ATOM 646 O O . VAL A 1 85 ? -31.134 8.463 25.844 1.00 95.69 85 VAL A O 1
ATOM 649 N N . ILE A 1 86 ? -32.630 9.619 24.637 1.00 96.12 86 ILE A N 1
ATOM 650 C CA . ILE A 1 86 ? -32.515 8.762 23.448 1.00 96.12 86 ILE A CA 1
ATOM 651 C C . ILE A 1 86 ? -31.096 8.833 22.865 1.00 96.12 86 ILE A C 1
ATOM 653 O O . ILE A 1 86 ? -30.524 7.794 22.516 1.00 96.12 86 ILE A O 1
ATOM 657 N N . ARG A 1 87 ? -30.508 10.031 22.774 1.00 95.00 87 ARG A N 1
ATOM 658 C CA . ARG A 1 87 ? -29.143 10.242 22.271 1.00 95.00 87 ARG A CA 1
ATOM 659 C C . ARG A 1 87 ? -28.098 9.573 23.164 1.00 95.00 87 ARG A C 1
ATOM 661 O O . ARG A 1 87 ? -27.292 8.788 22.663 1.00 95.00 87 ARG A O 1
ATOM 668 N N . THR A 1 88 ? -28.162 9.806 24.471 1.00 95.31 88 THR A N 1
ATOM 669 C CA . THR A 1 88 ? -27.254 9.226 25.467 1.00 95.31 88 THR A CA 1
ATOM 670 C C . THR A 1 88 ? -27.368 7.707 25.487 1.00 95.31 88 THR A C 1
ATOM 672 O O . THR A 1 88 ? -26.357 7.010 25.411 1.00 95.31 88 THR A O 1
ATOM 675 N N . LYS A 1 89 ? -28.592 7.159 25.452 1.00 95.75 89 LYS A N 1
ATOM 676 C CA . LYS A 1 89 ? -28.816 5.711 25.345 1.00 95.75 89 LYS A CA 1
ATOM 677 C C . LYS A 1 89 ? -28.146 5.121 24.102 1.00 95.75 89 LYS A C 1
ATOM 679 O O . LYS A 1 89 ? -27.527 4.067 24.201 1.00 95.75 89 LYS A O 1
ATOM 684 N N . ARG A 1 90 ? -28.229 5.784 22.940 1.00 95.94 90 ARG A N 1
ATOM 685 C CA . ARG A 1 90 ? -27.551 5.317 21.714 1.00 95.94 90 ARG A CA 1
ATOM 686 C C . ARG A 1 90 ? -26.032 5.258 21.889 1.00 95.94 90 ARG A C 1
ATOM 688 O O . ARG A 1 90 ? -25.431 4.280 21.453 1.00 95.94 90 ARG A O 1
ATOM 695 N N . GLN A 1 91 ? -25.419 6.255 22.529 1.00 94.81 91 GLN A N 1
ATOM 696 C CA . GLN A 1 91 ? -23.970 6.251 22.774 1.00 94.81 91 GLN A CA 1
ATOM 697 C C . GLN A 1 91 ? -23.555 5.156 23.764 1.00 94.81 91 GLN A C 1
ATOM 699 O O . GLN A 1 91 ? -22.606 4.420 23.505 1.00 94.81 91 GLN A O 1
ATOM 704 N N . VAL A 1 92 ? -24.318 4.965 24.843 1.00 95.06 92 VAL A N 1
ATOM 705 C CA . VAL A 1 92 ? -24.062 3.898 25.825 1.00 95.06 92 VAL A CA 1
ATOM 706 C C . VAL A 1 92 ? -24.214 2.508 25.201 1.00 95.06 92 VAL A C 1
ATOM 708 O O . VAL A 1 92 ? -23.414 1.622 25.483 1.00 95.06 92 VAL A O 1
ATOM 711 N N . VAL A 1 93 ? -25.185 2.306 24.303 1.00 97.00 93 VAL A N 1
ATOM 712 C CA . VAL A 1 93 ? -25.343 1.032 23.577 1.00 97.00 93 VAL A CA 1
ATOM 713 C C . VAL A 1 93 ? -24.150 0.754 22.655 1.00 97.00 93 VAL A C 1
ATOM 715 O O . VAL A 1 93 ? -23.702 -0.389 22.578 1.00 97.00 93 VAL A O 1
ATOM 718 N N . LYS A 1 94 ? -23.594 1.778 21.991 1.00 96.06 94 LYS A N 1
ATOM 719 C CA . LYS A 1 94 ? -22.359 1.624 21.201 1.00 96.06 94 LYS A CA 1
ATOM 720 C C . LYS A 1 94 ? -21.176 1.237 22.087 1.00 96.06 94 LYS A C 1
ATOM 722 O O . LYS A 1 94 ? -20.469 0.289 21.762 1.00 96.06 94 LYS A O 1
ATOM 727 N N . LEU A 1 95 ? -21.000 1.916 23.223 1.00 95.44 95 LEU A N 1
ATOM 728 C CA . LEU A 1 95 ? -19.954 1.572 24.187 1.00 95.44 95 LEU A CA 1
ATOM 729 C C . LEU A 1 95 ? -20.128 0.145 24.726 1.00 95.44 95 LEU A C 1
ATOM 731 O O . LEU A 1 95 ? -19.151 -0.583 24.845 1.00 95.44 95 LEU A O 1
ATOM 735 N N . TYR A 1 96 ? -21.363 -0.283 24.989 1.00 94.94 96 TYR A N 1
ATOM 736 C CA . TYR A 1 96 ? -21.666 -1.654 25.401 1.00 94.94 96 TYR A CA 1
ATOM 737 C C . TYR A 1 96 ? -21.266 -2.683 24.336 1.00 94.94 96 TYR A C 1
ATOM 739 O O . TYR A 1 96 ? -20.679 -3.712 24.667 1.00 94.94 96 TYR A O 1
ATOM 747 N N . ALA A 1 97 ? -21.541 -2.407 23.057 1.00 96.19 97 ALA A N 1
ATOM 748 C CA . ALA A 1 97 ? -21.108 -3.274 21.964 1.00 96.19 97 ALA A CA 1
ATOM 749 C C . ALA A 1 97 ? -19.574 -3.388 21.910 1.00 96.19 97 ALA A C 1
ATOM 751 O O . ALA A 1 97 ? -19.052 -4.500 21.848 1.00 96.19 97 ALA A O 1
ATOM 752 N N . ILE A 1 98 ? -18.861 -2.261 22.029 1.00 94.50 98 ILE A N 1
ATOM 753 C CA . ILE A 1 98 ? -17.390 -2.226 22.069 1.00 94.50 98 ILE A CA 1
ATOM 754 C C . ILE A 1 98 ? -16.856 -3.000 23.281 1.00 94.50 98 ILE A C 1
ATOM 756 O O . ILE A 1 98 ? -15.960 -3.820 23.127 1.00 94.50 98 ILE A O 1
ATOM 760 N N . ALA A 1 99 ? -17.435 -2.810 24.468 1.00 94.38 99 ALA A N 1
ATOM 761 C CA . ALA A 1 99 ? -17.040 -3.527 25.682 1.00 94.38 99 ALA A CA 1
ATOM 762 C C . ALA A 1 99 ? -17.294 -5.044 25.588 1.00 94.38 99 ALA A C 1
ATOM 764 O O . ALA A 1 99 ? -16.570 -5.850 26.171 1.00 94.38 99 ALA A O 1
ATOM 765 N N . LYS A 1 100 ? -18.322 -5.462 24.838 1.00 94.75 100 LYS A N 1
ATOM 766 C CA . LYS A 1 100 ? -18.556 -6.881 24.556 1.00 94.75 100 LYS A CA 1
ATOM 767 C C . LYS A 1 100 ? -17.492 -7.440 23.609 1.00 94.75 100 LYS A C 1
ATOM 769 O O . LYS A 1 100 ? -17.029 -8.554 23.829 1.00 94.75 100 LYS A O 1
ATOM 774 N N . TRP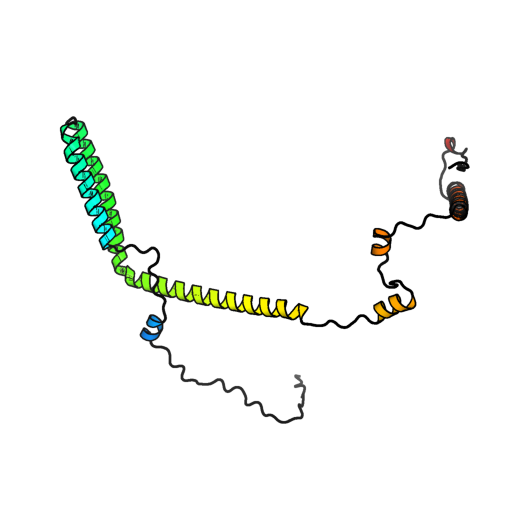 A 1 101 ? -17.102 -6.678 22.588 1.00 93.50 101 TRP A N 1
ATOM 775 C CA . TRP A 1 101 ? -16.065 -7.073 21.626 1.00 93.50 101 TRP A CA 1
ATOM 776 C C . TRP A 1 101 ? -14.657 -7.038 22.219 1.00 93.50 101 TRP A C 1
ATOM 778 O O . TRP A 1 101 ? -13.825 -7.868 21.867 1.00 93.50 101 TRP A O 1
ATOM 788 N N . SER A 1 102 ? -14.392 -6.150 23.180 1.00 92.38 102 SER A N 1
ATOM 789 C CA . SER A 1 102 ? -13.087 -6.068 23.840 1.00 92.38 102 SER A CA 1
ATOM 790 C C . SER A 1 102 ? -12.733 -7.320 24.645 1.00 92.38 102 SER A C 1
ATOM 792 O O . SER A 1 102 ? -11.575 -7.498 25.005 1.00 92.38 102 SER A O 1
ATOM 794 N N . ARG A 1 103 ? -13.700 -8.207 24.920 1.00 91.75 103 ARG A N 1
ATOM 795 C CA . ARG A 1 103 ? -13.439 -9.513 25.541 1.00 91.75 103 ARG A CA 1
ATOM 796 C C . ARG A 1 103 ? -12.484 -10.369 24.704 1.00 91.75 103 ARG A C 1
ATOM 798 O O . ARG A 1 103 ? -11.647 -11.058 25.276 1.00 91.75 103 ARG A O 1
ATOM 805 N N . ASP A 1 104 ? -12.582 -10.274 23.381 1.00 92.44 104 ASP A N 1
ATOM 806 C CA . ASP A 1 104 ? -11.758 -11.035 22.437 1.00 92.44 104 ASP A CA 1
ATOM 807 C C . ASP A 1 104 ? -10.563 -10.211 21.915 1.00 92.44 104 ASP A C 1
ATOM 809 O O . ASP A 1 104 ? -9.857 -10.632 20.998 1.00 92.44 104 ASP A O 1
ATOM 813 N N . ALA A 1 105 ? -10.293 -9.043 22.517 1.00 90.75 105 ALA A N 1
ATOM 814 C CA . ALA A 1 105 ? -9.242 -8.128 22.070 1.00 90.75 105 ALA A CA 1
ATOM 815 C C . ALA A 1 105 ? -7.849 -8.771 22.063 1.00 90.75 105 ALA A C 1
ATOM 817 O O . ALA A 1 105 ? -7.069 -8.498 21.161 1.00 90.75 105 ALA A O 1
ATOM 818 N N . ALA A 1 106 ? -7.544 -9.667 23.007 1.00 89.69 106 ALA A N 1
ATOM 819 C CA . ALA A 1 106 ? -6.253 -10.357 23.048 1.00 89.69 106 ALA A CA 1
ATOM 820 C C . ALA A 1 106 ? -6.022 -11.259 21.820 1.00 89.69 106 ALA A C 1
ATOM 822 O O . ALA A 1 106 ? -4.904 -11.357 21.316 1.00 89.69 106 ALA A O 1
ATOM 823 N N . VAL A 1 107 ? -7.082 -11.894 21.308 1.00 91.88 107 VAL A N 1
ATOM 824 C CA . VAL A 1 107 ? -7.008 -12.744 20.109 1.00 91.88 107 VAL A CA 1
ATOM 825 C C . VAL A 1 107 ? -6.794 -11.879 18.870 1.00 91.88 107 VAL A C 1
ATOM 827 O O . VAL A 1 107 ? -5.938 -12.180 18.040 1.00 91.88 107 VAL A O 1
ATOM 830 N N . VAL A 1 108 ? -7.529 -10.769 18.777 1.00 91.00 108 VAL A N 1
ATOM 831 C CA . VAL A 1 108 ? -7.376 -9.792 17.692 1.00 91.00 108 VAL A CA 1
ATOM 832 C C . VAL A 1 108 ? -5.979 -9.167 17.714 1.00 91.00 108 VAL A C 1
ATOM 834 O O . VAL A 1 108 ? -5.349 -9.070 16.666 1.00 91.00 108 VAL A O 1
ATOM 837 N N . GLN A 1 109 ? -5.455 -8.834 18.896 1.00 90.69 109 GLN A N 1
ATOM 838 C CA . GLN A 1 109 ? -4.098 -8.315 19.067 1.00 90.69 109 GLN A CA 1
ATOM 839 C C . GLN A 1 109 ? -3.049 -9.295 18.542 1.00 90.69 109 GLN A C 1
ATOM 841 O O . GLN A 1 109 ? -2.145 -8.906 17.807 1.00 90.69 109 GLN A O 1
ATOM 846 N N . LYS A 1 110 ? -3.181 -10.583 18.880 1.00 90.19 110 LYS A N 1
ATOM 847 C CA . LYS A 1 110 ? -2.279 -11.624 18.377 1.00 90.19 110 LYS A CA 1
ATOM 848 C C . LYS A 1 110 ? -2.341 -11.718 16.849 1.00 90.19 110 LYS A C 1
ATOM 850 O O . LYS A 1 110 ? -1.298 -11.761 16.206 1.00 90.19 110 LYS A O 1
ATOM 855 N N . ALA A 1 111 ? -3.536 -11.674 16.257 1.00 91.00 111 ALA A N 1
ATOM 856 C CA . ALA A 1 111 ? -3.698 -11.671 14.802 1.00 91.00 111 ALA A CA 1
ATOM 857 C C . ALA A 1 111 ? -3.089 -10.421 14.131 1.00 91.00 111 ALA A C 1
ATOM 859 O O . ALA A 1 111 ? -2.474 -10.536 13.069 1.00 91.00 111 ALA A O 1
ATOM 860 N N . MET A 1 112 ? -3.212 -9.244 14.754 1.00 91.50 112 MET A N 1
ATOM 861 C CA . MET A 1 112 ? -2.571 -8.006 14.289 1.00 91.50 112 MET A CA 1
ATOM 862 C C . MET A 1 112 ? -1.044 -8.124 14.309 1.00 91.50 112 MET A C 1
ATOM 864 O O . MET A 1 112 ? -0.404 -7.855 13.294 1.00 91.50 112 MET A O 1
ATOM 868 N N . ASN A 1 113 ? -0.470 -8.600 15.417 1.00 91.38 113 ASN A N 1
ATOM 869 C CA . ASN A 1 113 ? 0.973 -8.802 15.554 1.00 91.38 113 ASN A CA 1
ATOM 870 C C . ASN A 1 113 ? 1.512 -9.793 14.502 1.00 91.38 113 ASN A C 1
ATOM 872 O O . ASN A 1 113 ? 2.531 -9.528 13.867 1.00 91.38 113 ASN A O 1
ATOM 876 N N . ILE A 1 114 ? 0.798 -10.902 14.260 1.00 92.19 114 ILE A N 1
ATOM 877 C CA . ILE A 1 114 ? 1.142 -11.877 13.208 1.00 92.19 114 ILE A CA 1
ATOM 878 C C . ILE A 1 114 ? 1.090 -11.230 11.821 1.00 92.19 114 ILE A C 1
ATOM 880 O O . ILE A 1 114 ? 1.990 -11.425 11.009 1.00 92.19 114 ILE A O 1
ATOM 884 N N . THR A 1 115 ? 0.052 -10.444 11.536 1.00 92.69 115 THR A N 1
ATOM 885 C CA . THR A 1 115 ? -0.089 -9.776 10.234 1.00 92.69 115 THR A CA 1
ATOM 886 C C . THR A 1 115 ? 1.066 -8.809 9.988 1.00 92.69 115 THR A C 1
ATOM 888 O O . THR A 1 115 ? 1.647 -8.817 8.906 1.00 92.69 115 THR A O 1
ATOM 891 N N . ALA A 1 116 ? 1.444 -8.021 10.996 1.00 91.75 116 ALA A N 1
ATOM 892 C CA . ALA A 1 116 ? 2.571 -7.103 10.891 1.00 91.75 116 ALA A CA 1
ATOM 89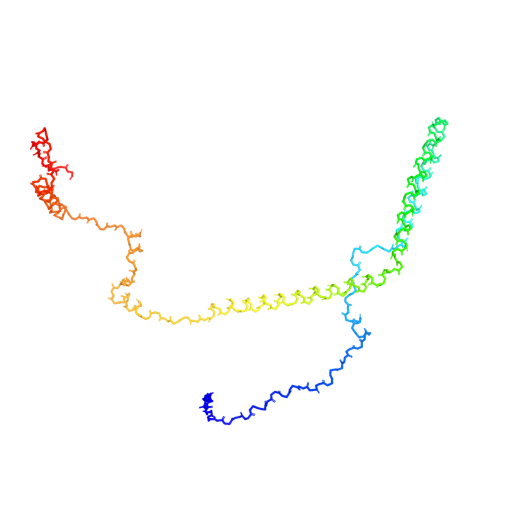3 C C . ALA A 1 116 ? 3.904 -7.830 10.692 1.00 91.75 116 ALA A C 1
ATOM 895 O O . ALA A 1 116 ? 4.704 -7.409 9.861 1.00 91.75 116 ALA A O 1
ATOM 896 N N . PHE A 1 117 ? 4.116 -8.952 11.384 1.00 93.19 117 PHE A N 1
ATOM 897 C CA . PHE A 1 117 ? 5.285 -9.801 11.164 1.00 93.19 117 PHE A CA 1
ATOM 898 C C . PHE A 1 117 ? 5.372 -10.297 9.713 1.00 93.19 117 PHE A C 1
ATOM 900 O O . PHE A 1 117 ? 6.406 -10.152 9.066 1.00 93.19 117 PHE A O 1
ATOM 907 N N . LEU A 1 118 ? 4.272 -10.827 9.170 1.00 94.31 118 LEU A N 1
ATOM 908 C CA . LEU A 1 118 ? 4.224 -11.306 7.785 1.00 94.31 118 LEU A CA 1
ATOM 909 C C . LEU A 1 118 ? 4.429 -10.173 6.770 1.00 94.31 118 LEU A C 1
ATOM 911 O O . LEU A 1 118 ? 5.086 -10.370 5.748 1.00 94.31 118 LEU A O 1
ATOM 915 N N . MET A 1 119 ? 3.896 -8.983 7.049 1.00 94.38 119 MET A N 1
ATOM 916 C CA . MET A 1 119 ? 4.123 -7.799 6.218 1.00 94.38 119 MET A CA 1
ATOM 917 C C . MET A 1 119 ? 5.591 -7.369 6.224 1.00 94.38 119 MET A C 1
ATOM 919 O O . MET A 1 119 ? 6.124 -7.043 5.163 1.00 94.38 119 MET A O 1
ATOM 923 N N . ASP A 1 120 ? 6.261 -7.406 7.378 1.00 93.94 120 ASP A N 1
ATOM 924 C CA . ASP A 1 120 ? 7.687 -7.086 7.457 1.00 93.94 120 ASP A CA 1
ATOM 925 C C . ASP A 1 120 ? 8.541 -8.122 6.713 1.00 93.94 120 ASP A C 1
ATOM 927 O O . ASP A 1 120 ? 9.428 -7.742 5.954 1.00 93.94 120 ASP A O 1
ATOM 931 N N . GLN A 1 121 ? 8.217 -9.416 6.814 1.00 94.25 121 GLN A N 1
ATOM 932 C CA . GLN A 1 121 ? 8.881 -10.449 6.010 1.00 94.25 121 GLN A CA 1
ATOM 933 C C . GLN A 1 121 ? 8.700 -10.225 4.506 1.00 94.25 121 GLN A C 1
ATOM 935 O O . GLN A 1 121 ? 9.664 -10.321 3.746 1.00 94.25 121 GLN A O 1
ATOM 940 N N . ASN A 1 122 ? 7.484 -9.893 4.061 1.00 96.75 122 ASN A N 1
ATOM 941 C CA . ASN A 1 122 ? 7.243 -9.583 2.653 1.00 96.75 122 ASN A CA 1
ATOM 942 C C . ASN A 1 122 ? 8.084 -8.383 2.193 1.00 96.75 122 ASN A C 1
ATOM 944 O O . ASN A 1 122 ? 8.717 -8.441 1.139 1.00 96.75 122 ASN A O 1
ATOM 948 N N . ARG A 1 123 ? 8.160 -7.334 3.018 1.00 96.62 123 ARG A N 1
ATOM 949 C CA . ARG A 1 123 ? 9.018 -6.175 2.757 1.00 96.62 123 ARG A CA 1
ATOM 950 C C . ARG A 1 123 ? 10.491 -6.571 2.642 1.00 96.62 123 ARG A C 1
ATOM 952 O O . ARG A 1 123 ? 11.150 -6.158 1.697 1.00 96.62 123 ARG A O 1
ATOM 959 N N . GLN A 1 124 ? 10.995 -7.415 3.542 1.00 96.25 124 GLN A N 1
ATOM 960 C CA . GLN A 1 124 ? 12.378 -7.900 3.483 1.00 96.25 124 GLN A CA 1
ATOM 961 C C . GLN A 1 124 ? 12.674 -8.662 2.178 1.00 96.25 124 GLN A C 1
ATOM 963 O O . GLN A 1 124 ? 13.759 -8.514 1.612 1.00 96.25 124 GLN A O 1
ATOM 968 N N . PHE A 1 125 ? 11.722 -9.452 1.665 1.00 97.75 125 PHE A N 1
ATOM 969 C CA . PHE A 1 125 ? 11.879 -10.112 0.364 1.00 97.75 125 PHE A CA 1
ATOM 970 C C . PHE A 1 125 ? 11.937 -9.112 -0.791 1.00 97.75 125 PHE A C 1
ATOM 972 O O . PHE A 1 125 ? 12.796 -9.235 -1.666 1.00 97.75 125 PHE A O 1
ATOM 979 N N . GLU A 1 126 ? 11.051 -8.118 -0.796 1.00 97.94 126 GLU A N 1
ATOM 980 C CA . GLU A 1 126 ? 11.054 -7.057 -1.805 1.00 97.94 126 GLU A CA 1
ATOM 981 C C . GLU A 1 126 ? 12.370 -6.268 -1.779 1.00 97.94 126 GLU A C 1
ATOM 983 O O . GLU A 1 126 ? 13.002 -6.095 -2.825 1.00 97.94 126 GLU A O 1
ATOM 988 N N . ASP A 1 127 ? 12.845 -5.894 -0.591 1.00 98.00 127 ASP A N 1
ATOM 989 C CA . ASP A 1 127 ? 14.112 -5.189 -0.395 1.00 98.00 127 ASP A CA 1
ATOM 990 C C . ASP A 1 127 ? 15.303 -6.015 -0.903 1.00 98.00 127 ASP A C 1
ATOM 992 O O . ASP A 1 127 ? 16.179 -5.490 -1.597 1.00 98.00 127 ASP A O 1
ATOM 996 N N . ALA A 1 128 ? 15.326 -7.326 -0.636 1.00 98.12 128 ALA A N 1
ATOM 997 C CA . ALA A 1 128 ? 16.363 -8.222 -1.143 1.00 98.12 128 ALA A CA 1
ATOM 998 C C . ALA A 1 128 ? 16.363 -8.293 -2.681 1.00 98.12 128 ALA A C 1
ATOM 1000 O O . ALA A 1 128 ? 17.422 -8.221 -3.312 1.00 98.12 128 ALA A O 1
ATOM 1001 N N . ILE A 1 129 ? 15.184 -8.384 -3.304 1.00 97.81 129 ILE A N 1
ATOM 1002 C CA . ILE A 1 129 ? 15.043 -8.369 -4.768 1.00 97.81 129 ILE A CA 1
ATOM 1003 C C . ILE A 1 129 ? 15.541 -7.036 -5.338 1.00 97.81 129 ILE A C 1
ATOM 1005 O O . ILE A 1 129 ? 16.291 -7.019 -6.321 1.00 97.81 129 ILE A O 1
ATOM 1009 N N . MET A 1 130 ? 15.159 -5.916 -4.720 1.00 97.94 130 MET A N 1
ATOM 1010 C CA . MET A 1 130 ? 15.600 -4.586 -5.137 1.00 97.94 130 MET A CA 1
ATOM 1011 C C . MET A 1 130 ? 17.116 -4.427 -5.005 1.00 97.94 130 MET A C 1
ATOM 1013 O O . MET A 1 130 ? 17.751 -3.925 -5.934 1.00 97.94 130 MET A O 1
ATOM 1017 N N . ALA A 1 131 ? 17.712 -4.912 -3.916 1.00 97.56 131 ALA A N 1
ATOM 1018 C CA . ALA A 1 131 ? 19.155 -4.885 -3.703 1.00 97.56 131 ALA A CA 1
ATOM 1019 C C . ALA A 1 131 ? 19.912 -5.704 -4.762 1.00 97.56 131 ALA A C 1
ATOM 1021 O O . ALA A 1 131 ? 20.912 -5.233 -5.308 1.00 97.56 131 ALA A O 1
ATOM 1022 N N . LEU A 1 132 ? 19.419 -6.896 -5.116 1.00 97.44 132 LEU A N 1
ATOM 1023 C CA . LEU A 1 132 ? 20.012 -7.719 -6.178 1.00 97.44 132 LEU A CA 1
ATOM 1024 C C . LEU A 1 132 ? 19.935 -7.035 -7.545 1.00 97.44 132 LEU A C 1
ATOM 1026 O O . LEU A 1 132 ? 20.914 -7.028 -8.295 1.00 97.44 132 LEU A O 1
ATOM 1030 N N . LYS A 1 133 ? 18.788 -6.429 -7.864 1.00 96.88 133 LYS A N 1
ATOM 1031 C CA . LYS A 1 133 ? 18.611 -5.670 -9.105 1.00 96.88 133 LYS A CA 1
ATOM 1032 C C . LYS A 1 133 ? 19.562 -4.478 -9.163 1.00 96.88 133 LYS A C 1
ATOM 1034 O O . LYS A 1 133 ? 20.246 -4.293 -10.165 1.00 96.88 133 LYS A O 1
ATOM 1039 N N . TYR A 1 134 ? 19.653 -3.724 -8.071 1.00 96.69 134 TYR A N 1
ATOM 1040 C CA . TYR A 1 134 ? 20.580 -2.607 -7.951 1.00 96.69 134 TYR A CA 1
ATOM 1041 C C . TYR A 1 134 ? 22.038 -3.051 -8.136 1.00 96.69 134 TYR A C 1
ATOM 1043 O O . TYR A 1 134 ? 22.787 -2.422 -8.885 1.00 96.69 134 TYR A O 1
ATOM 1051 N N . GLY A 1 135 ? 22.433 -4.167 -7.516 1.00 95.69 135 GLY A N 1
ATOM 1052 C CA . GLY A 1 135 ? 23.762 -4.751 -7.693 1.00 95.69 135 GLY A CA 1
ATOM 1053 C C . GLY A 1 135 ? 24.050 -5.111 -9.152 1.00 95.69 135 GLY A C 1
ATOM 1054 O O . GLY A 1 135 ? 25.102 -4.757 -9.678 1.00 95.69 135 GLY A O 1
ATOM 1055 N N . ARG A 1 136 ? 23.095 -5.746 -9.841 1.00 94.69 136 ARG A N 1
ATOM 1056 C CA . ARG A 1 136 ? 23.202 -6.070 -11.271 1.00 94.69 136 ARG A CA 1
ATOM 1057 C C . ARG A 1 136 ? 23.365 -4.814 -12.132 1.00 94.69 136 ARG A C 1
ATOM 1059 O O . ARG A 1 136 ? 24.291 -4.758 -12.936 1.00 94.69 136 ARG A O 1
ATOM 1066 N N . ASP A 1 137 ? 22.516 -3.812 -11.937 1.00 94.12 137 ASP A N 1
ATOM 1067 C CA . ASP A 1 137 ? 22.547 -2.581 -12.734 1.00 94.12 137 ASP A CA 1
ATOM 1068 C C . ASP A 1 137 ? 23.834 -1.766 -12.472 1.00 94.12 137 ASP A C 1
ATOM 1070 O O . ASP A 1 137 ? 24.369 -1.127 -13.376 1.00 94.12 137 ASP A O 1
ATOM 1074 N N . THR A 1 138 ? 24.394 -1.849 -11.260 1.00 94.69 138 THR A N 1
ATOM 1075 C CA . THR A 1 138 ? 25.678 -1.215 -10.904 1.00 94.69 138 THR A CA 1
ATOM 1076 C C . THR A 1 138 ? 26.886 -1.943 -11.507 1.00 94.69 138 THR A C 1
ATOM 1078 O O . THR A 1 138 ? 27.913 -1.321 -11.781 1.00 94.69 138 THR A O 1
ATOM 1081 N N . LEU A 1 139 ? 26.786 -3.254 -11.749 1.00 92.69 139 LEU A N 1
ATOM 1082 C CA . LEU A 1 139 ? 27.854 -4.036 -12.382 1.00 92.69 139 LEU A CA 1
ATOM 1083 C C . LEU A 1 139 ? 27.943 -3.812 -13.895 1.00 92.69 139 LEU A C 1
ATOM 1085 O O . LEU A 1 139 ? 29.027 -3.957 -14.459 1.00 92.69 139 LEU A O 1
ATOM 1089 N N . ASP A 1 140 ? 26.848 -3.446 -14.562 1.00 88.94 140 ASP A N 1
ATOM 1090 C CA . ASP A 1 140 ? 26.838 -3.209 -16.010 1.00 88.94 140 ASP A CA 1
ATOM 1091 C C . ASP A 1 140 ? 27.884 -2.173 -16.485 1.00 88.94 140 ASP A C 1
ATOM 1093 O O . ASP A 1 140 ? 28.638 -2.506 -17.404 1.00 88.94 140 ASP A O 1
ATOM 1097 N N . PRO A 1 141 ? 28.035 -0.976 -15.877 1.00 87.38 141 PRO A N 1
ATOM 1098 C CA . PRO A 1 141 ? 29.091 -0.032 -16.262 1.00 87.38 141 PRO A CA 1
ATOM 1099 C C . PRO A 1 141 ? 30.505 -0.482 -15.865 1.00 87.38 141 PRO A C 1
ATOM 1101 O O . PRO A 1 141 ? 31.475 -0.028 -16.468 1.00 87.38 141 PRO A O 1
ATOM 1104 N N . ALA A 1 142 ? 30.653 -1.373 -14.879 1.00 88.75 142 ALA A N 1
ATOM 1105 C CA . ALA A 1 142 ? 31.959 -1.921 -14.506 1.00 88.75 142 ALA A CA 1
ATOM 1106 C C . ALA A 1 142 ? 32.498 -2.911 -15.558 1.00 88.75 142 ALA A C 1
ATOM 1108 O O . ALA A 1 142 ? 33.697 -3.195 -15.599 1.00 88.75 142 ALA A O 1
ATOM 1109 N N . ARG A 1 143 ? 31.628 -3.446 -16.425 1.00 88.25 143 ARG A N 1
ATOM 1110 C CA . ARG A 1 143 ? 32.013 -4.378 -17.487 1.00 88.25 143 ARG A CA 1
ATOM 1111 C C . ARG A 1 143 ? 32.577 -3.620 -18.683 1.00 88.25 143 ARG A C 1
ATOM 1113 O O . ARG A 1 143 ? 31.865 -2.898 -19.376 1.00 88.25 143 ARG A O 1
ATOM 1120 N N . LEU A 1 144 ? 33.842 -3.875 -19.004 1.00 87.38 144 LEU A N 1
ATOM 1121 C CA . LEU A 1 144 ? 34.413 -3.438 -20.273 1.00 87.38 144 LEU A CA 1
ATOM 1122 C C . LEU A 1 144 ? 33.867 -4.311 -21.413 1.00 87.38 144 LEU A C 1
ATOM 1124 O O . LEU A 1 144 ? 33.978 -5.538 -21.384 1.00 87.38 144 LEU A O 1
ATOM 1128 N N . ARG A 1 145 ? 33.266 -3.684 -22.426 1.00 87.44 145 ARG A N 1
ATOM 1129 C CA . ARG A 1 145 ? 32.814 -4.374 -23.641 1.00 87.44 145 ARG A CA 1
ATOM 1130 C C . ARG A 1 145 ? 33.994 -4.592 -24.593 1.00 87.44 145 ARG A C 1
ATOM 1132 O O . ARG A 1 145 ? 34.922 -3.789 -24.615 1.00 87.44 145 ARG A O 1
ATOM 1139 N N . ASN A 1 146 ? 33.934 -5.646 -25.411 1.00 89.69 146 ASN A N 1
ATOM 1140 C CA . ASN A 1 146 ? 34.928 -5.876 -26.463 1.00 89.69 146 ASN A CA 1
ATOM 1141 C C . ASN A 1 146 ? 35.064 -4.639 -27.364 1.00 89.69 146 ASN A C 1
ATOM 1143 O O . ASN A 1 146 ? 34.058 -4.088 -27.818 1.00 89.69 146 ASN A O 1
ATOM 1147 N N . HIS A 1 147 ? 36.305 -4.235 -27.631 1.00 90.19 147 HIS A N 1
ATOM 1148 C CA . HIS A 1 147 ? 36.610 -3.102 -28.500 1.00 90.19 147 HIS A CA 1
ATOM 1149 C C . HIS A 1 147 ? 36.274 -3.422 -29.963 1.00 90.19 147 HIS A C 1
ATOM 1151 O O . HIS A 1 147 ? 36.583 -4.506 -30.461 1.00 90.19 147 HIS A O 1
ATOM 1157 N N . ASP A 1 148 ? 35.667 -2.466 -30.669 1.00 91.38 148 ASP A N 1
ATOM 1158 C CA . ASP A 1 148 ? 35.321 -2.616 -32.083 1.00 91.38 148 ASP A CA 1
ATOM 1159 C C . ASP A 1 148 ? 36.514 -2.259 -32.981 1.00 91.38 148 ASP A C 1
ATOM 1161 O O . ASP A 1 148 ? 36.682 -1.125 -33.442 1.00 91.38 148 ASP A O 1
ATOM 1165 N N . LEU A 1 149 ? 37.382 -3.248 -33.198 1.00 91.62 149 LEU A N 1
ATOM 1166 C CA . LEU A 1 149 ? 38.607 -3.090 -33.983 1.00 91.62 149 LEU A CA 1
ATOM 1167 C C . LEU A 1 149 ? 38.334 -2.825 -35.467 1.00 91.62 149 LEU A C 1
ATOM 1169 O O . LEU A 1 149 ? 39.090 -2.091 -36.094 1.00 91.62 149 LEU A O 1
ATOM 1173 N N . LEU A 1 150 ? 37.266 -3.395 -36.032 1.00 89.19 150 LEU A N 1
ATOM 1174 C CA . LEU A 1 150 ? 36.958 -3.254 -37.460 1.00 89.19 150 LEU A CA 1
ATOM 1175 C C . LEU A 1 150 ? 36.495 -1.835 -37.778 1.00 89.19 150 LEU A C 1
ATOM 1177 O O . LEU A 1 150 ? 37.000 -1.213 -38.707 1.00 89.19 150 LEU A O 1
ATOM 1181 N N . THR A 1 151 ? 35.593 -1.299 -36.957 1.00 88.06 151 THR A N 1
ATOM 1182 C CA . THR A 1 151 ? 35.163 0.097 -37.065 1.00 88.06 151 THR A CA 1
ATOM 1183 C C . THR A 1 151 ? 36.327 1.054 -36.830 1.00 88.06 151 THR A C 1
ATOM 1185 O O . THR A 1 151 ? 36.491 2.026 -37.566 1.00 88.06 151 THR A O 1
ATOM 1188 N N . SER A 1 152 ? 37.171 0.760 -35.837 1.00 90.50 152 SER A N 1
ATOM 1189 C CA . SER A 1 152 ? 38.355 1.575 -35.549 1.00 90.50 152 SER A CA 1
ATOM 1190 C C . SER A 1 152 ? 39.346 1.571 -36.718 1.00 90.50 152 SER A C 1
ATOM 1192 O O . SER A 1 152 ? 39.902 2.615 -37.047 1.00 90.50 152 SER A O 1
ATOM 1194 N N . LEU A 1 153 ? 39.532 0.426 -37.386 1.00 92.00 153 LEU A N 1
ATOM 1195 C CA . LEU A 1 153 ? 40.376 0.301 -38.574 1.00 92.00 153 LEU A CA 1
ATOM 1196 C C . LEU A 1 153 ? 39.810 1.083 -39.765 1.00 92.00 153 LEU A C 1
ATOM 1198 O O . LEU A 1 153 ? 40.572 1.771 -40.443 1.00 92.00 153 LEU A O 1
ATOM 1202 N N . ASP A 1 154 ? 38.500 1.010 -40.013 1.00 91.19 154 ASP A N 1
ATOM 1203 C CA . ASP A 1 154 ? 37.843 1.767 -41.087 1.00 91.19 154 ASP A CA 1
ATOM 1204 C C . ASP A 1 154 ? 38.052 3.275 -40.899 1.00 91.19 154 ASP A C 1
ATOM 1206 O O . ASP A 1 154 ? 38.479 3.965 -41.827 1.00 91.19 154 ASP A O 1
ATOM 1210 N N . VAL A 1 155 ? 37.832 3.781 -39.682 1.00 91.50 155 VAL A N 1
ATOM 1211 C CA . VAL A 1 155 ? 38.044 5.198 -39.354 1.00 91.50 155 VAL A CA 1
ATOM 1212 C C . VAL A 1 155 ? 39.524 5.572 -39.452 1.00 91.50 155 VAL A C 1
ATOM 1214 O O . VAL A 1 155 ? 39.843 6.620 -40.005 1.00 91.50 155 VAL A O 1
ATOM 1217 N N . LEU A 1 156 ? 40.438 4.715 -38.985 1.00 93.00 156 LEU A N 1
ATOM 1218 C CA . LEU A 1 156 ? 41.880 4.972 -39.051 1.00 93.00 156 LEU A CA 1
ATOM 1219 C C . LEU A 1 156 ? 42.399 5.028 -40.494 1.00 93.00 156 LEU A C 1
ATOM 1221 O O . LEU A 1 156 ? 43.226 5.873 -40.821 1.00 93.00 156 LEU A O 1
ATOM 1225 N N . THR A 1 157 ? 41.940 4.115 -41.351 1.00 93.19 157 THR A N 1
ATOM 1226 C CA . THR A 1 157 ? 42.455 3.969 -42.722 1.00 93.19 157 THR A CA 1
ATOM 1227 C C . THR A 1 157 ? 41.749 4.873 -43.724 1.00 93.19 157 THR A C 1
ATOM 1229 O O . THR A 1 157 ? 42.388 5.382 -44.639 1.00 93.19 157 THR A O 1
ATOM 1232 N N . THR A 1 158 ? 40.439 5.075 -43.574 1.00 88.56 158 THR A N 1
ATOM 1233 C CA . THR A 1 158 ? 39.610 5.798 -44.554 1.00 88.56 158 THR A CA 1
ATOM 1234 C C . THR A 1 158 ? 39.042 7.111 -44.028 1.00 88.56 158 THR A C 1
ATOM 1236 O O . THR A 1 158 ? 38.340 7.807 -44.760 1.00 88.56 158 THR A O 1
ATOM 1239 N N . GLY A 1 159 ? 39.306 7.451 -42.763 1.00 85.75 159 GLY A N 1
ATOM 1240 C CA . GLY A 1 159 ? 38.797 8.660 -42.111 1.00 85.75 159 GLY A CA 1
ATOM 1241 C C . GLY A 1 159 ? 37.284 8.661 -41.872 1.00 85.75 159 GLY A C 1
ATOM 1242 O O . GLY A 1 159 ? 36.753 9.632 -41.342 1.00 85.75 159 GLY A O 1
ATOM 1243 N N . THR A 1 160 ? 36.565 7.607 -42.275 1.00 83.12 160 THR A N 1
ATOM 1244 C CA . THR A 1 160 ? 35.098 7.559 -42.262 1.00 83.12 160 THR A CA 1
ATOM 1245 C C . THR A 1 160 ? 34.582 6.171 -41.896 1.00 83.12 160 THR A C 1
ATOM 1247 O O . THR A 1 160 ? 35.283 5.167 -42.019 1.00 83.12 160 THR A O 1
ATOM 1250 N N . TYR A 1 161 ? 33.332 6.104 -41.429 1.00 83.88 161 TYR A N 1
ATOM 1251 C CA . TYR A 1 161 ? 32.699 4.841 -41.067 1.00 83.88 161 TYR A CA 1
ATOM 1252 C C . TYR A 1 161 ? 31.984 4.210 -42.266 1.00 83.88 161 TYR A C 1
ATOM 1254 O O . TYR A 1 161 ? 30.921 4.669 -42.684 1.00 83.88 161 TYR A O 1
ATOM 1262 N N . ARG A 1 162 ? 32.559 3.143 -42.831 1.00 79.44 162 ARG A N 1
ATOM 1263 C CA . ARG A 1 162 ? 32.062 2.528 -44.078 1.00 79.44 162 ARG A CA 1
ATOM 1264 C C . ARG A 1 162 ? 30.818 1.664 -43.897 1.00 79.44 162 ARG A C 1
ATOM 1266 O O . ARG A 1 162 ? 30.067 1.469 -44.844 1.00 79.44 162 ARG A O 1
ATOM 1273 N N . ARG A 1 163 ? 30.600 1.146 -42.688 1.00 82.06 163 ARG A N 1
ATOM 1274 C CA . ARG A 1 163 ? 29.516 0.202 -42.365 1.00 82.06 163 ARG A CA 1
ATOM 1275 C C . ARG A 1 163 ? 28.268 0.895 -41.810 1.00 82.06 163 ARG A C 1
ATOM 1277 O O . ARG A 1 163 ? 27.386 0.224 -41.279 1.00 82.06 163 ARG A O 1
ATOM 1284 N N . LEU A 1 164 ? 28.195 2.225 -41.913 1.00 81.31 164 LEU A N 1
ATOM 1285 C CA . LEU A 1 164 ? 27.041 2.991 -41.457 1.00 81.31 164 LEU A CA 1
ATOM 1286 C C . LEU A 1 164 ? 25.814 2.670 -42.329 1.00 81.31 164 LEU A C 1
ATOM 1288 O O . LEU A 1 164 ? 25.909 2.784 -43.554 1.00 81.31 164 LEU A O 1
ATOM 1292 N N . PRO A 1 165 ? 24.658 2.324 -41.734 1.00 84.56 165 PRO A N 1
ATOM 1293 C CA . PRO A 1 165 ? 23.414 2.183 -42.479 1.00 84.56 165 PRO A CA 1
ATOM 1294 C C . PRO A 1 165 ? 23.088 3.445 -43.289 1.00 84.56 165 PRO A C 1
ATOM 1296 O O . PRO A 1 165 ? 23.145 4.562 -42.767 1.00 84.56 165 PRO A O 1
ATOM 1299 N N . SER A 1 166 ? 22.712 3.267 -44.558 1.00 79.62 166 SER A N 1
ATOM 1300 C CA . SER A 1 166 ? 22.422 4.372 -45.484 1.00 79.62 166 SER A CA 1
ATOM 1301 C C . SER A 1 166 ? 21.284 5.272 -45.001 1.00 79.62 166 SER A C 1
ATOM 1303 O O . SER A 1 166 ? 21.366 6.480 -45.186 1.00 79.62 166 SER A O 1
ATOM 1305 N N . CYS A 1 167 ? 20.298 4.728 -44.280 1.00 80.06 167 CYS A N 1
ATOM 1306 C CA . CYS A 1 167 ? 19.189 5.501 -43.714 1.00 80.06 167 CYS A CA 1
ATOM 1307 C C . CYS A 1 167 ? 19.642 6.616 -42.755 1.00 80.06 167 CYS A C 1
ATOM 1309 O O . CYS A 1 167 ? 19.040 7.684 -42.721 1.00 80.06 167 CYS A O 1
ATOM 1311 N N . ILE A 1 168 ? 20.724 6.402 -41.999 1.00 81.75 168 ILE A N 1
ATOM 1312 C CA . ILE A 1 168 ? 21.287 7.423 -41.103 1.00 81.75 168 ILE A CA 1
ATOM 1313 C C . ILE A 1 168 ? 22.014 8.489 -41.926 1.00 81.75 168 ILE A C 1
ATOM 1315 O O . ILE A 1 168 ? 21.915 9.680 -41.633 1.00 81.75 168 ILE A O 1
ATOM 1319 N N . LYS A 1 169 ? 22.728 8.064 -42.976 1.00 78.75 169 LYS A N 1
ATOM 1320 C CA . LYS A 1 169 ? 23.439 8.969 -43.880 1.00 78.75 169 LYS A CA 1
ATOM 1321 C C . LYS A 1 169 ? 22.464 9.892 -44.614 1.00 78.75 169 LYS A C 1
ATOM 1323 O O . LYS A 1 169 ? 22.711 11.087 -44.661 1.00 78.75 169 LYS A O 1
ATOM 1328 N N . GLU A 1 170 ? 21.363 9.351 -45.121 1.00 79.19 170 GLU A N 1
ATOM 1329 C CA . GLU A 1 170 ? 20.322 10.099 -45.840 1.00 79.19 170 GLU A CA 1
ATOM 1330 C C . GLU A 1 170 ? 19.533 11.055 -44.935 1.00 79.19 170 GLU A C 1
ATOM 1332 O O . GLU A 1 170 ? 19.103 12.109 -45.391 1.00 79.19 170 GLU A O 1
ATOM 1337 N N . LEU A 1 171 ? 19.362 10.719 -43.650 1.00 81.94 171 LEU A N 1
ATOM 1338 C CA . LEU A 1 171 ? 18.661 11.583 -42.695 1.00 81.94 171 LEU A CA 1
ATOM 1339 C C . LEU A 1 171 ? 19.495 12.800 -42.264 1.00 81.94 171 LEU A C 1
ATOM 1341 O O . LEU A 1 171 ? 18.939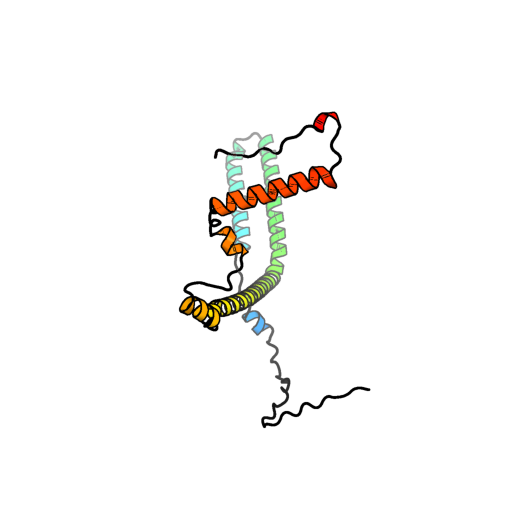 13.855 -41.970 1.00 81.94 171 LEU A O 1
ATOM 1345 N N . ILE A 1 172 ? 20.817 12.643 -42.165 1.00 82.06 172 ILE A N 1
ATOM 1346 C CA . ILE A 1 172 ? 21.709 13.638 -41.550 1.00 82.06 172 ILE A CA 1
ATOM 1347 C C . ILE A 1 172 ? 22.490 14.436 -42.599 1.00 82.06 172 ILE A C 1
ATOM 1349 O O . ILE A 1 172 ? 22.747 15.623 -42.400 1.00 82.06 172 ILE A O 1
ATOM 1353 N N . VAL A 1 173 ? 22.899 13.799 -43.701 1.00 80.69 173 VAL A N 1
ATOM 1354 C CA . VAL A 1 173 ? 23.727 14.428 -44.735 1.00 80.69 173 VAL A CA 1
ATOM 1355 C C . VAL A 1 173 ? 22.824 14.890 -45.879 1.00 80.69 173 VAL A C 1
ATOM 1357 O O . VAL A 1 173 ? 22.158 14.048 -46.483 1.00 80.69 173 VAL A O 1
ATOM 1360 N N . PRO A 1 174 ? 22.801 16.195 -46.218 1.00 79.38 174 PRO A N 1
ATOM 1361 C CA . PRO A 1 174 ? 22.051 16.657 -47.378 1.00 79.38 174 PRO A CA 1
ATOM 1362 C C . PRO A 1 174 ? 22.589 15.980 -48.649 1.00 79.38 174 PRO A C 1
ATOM 1364 O O . PRO A 1 174 ? 23.804 15.772 -48.759 1.00 79.38 174 PRO A O 1
ATOM 1367 N N . PRO A 1 175 ? 21.719 15.623 -49.611 1.00 78.94 175 PRO A N 1
ATOM 1368 C CA . PRO A 1 175 ? 22.165 15.019 -50.858 1.00 78.94 175 PRO A CA 1
ATOM 1369 C C . PRO A 1 175 ? 23.137 15.965 -51.567 1.00 78.94 175 PRO A C 1
ATOM 1371 O O . PRO A 1 175 ? 22.935 17.180 -51.594 1.00 78.94 175 PRO A O 1
ATOM 1374 N N . THR A 1 176 ? 24.207 15.406 -52.132 1.00 81.00 176 THR A N 1
ATOM 1375 C CA . THR A 1 176 ? 25.149 16.182 -52.942 1.00 81.00 176 THR A CA 1
ATOM 1376 C C . THR A 1 176 ? 24.400 16.784 -54.131 1.00 81.00 176 THR A C 1
ATOM 1378 O O . THR A 1 176 ? 23.696 16.032 -54.813 1.00 81.00 176 THR A O 1
ATOM 1381 N N . PRO A 1 177 ? 24.512 18.102 -54.382 1.00 83.38 177 PRO A N 1
ATOM 1382 C CA . PRO A 1 177 ? 23.836 18.720 -55.514 1.00 83.38 177 PRO A CA 1
ATOM 1383 C C . PRO A 1 177 ? 24.334 18.091 -56.819 1.00 83.38 177 PRO A C 1
ATOM 1385 O O . PRO A 1 177 ? 25.522 17.792 -56.950 1.00 83.38 177 PRO A O 1
ATOM 1388 N N . LEU A 1 178 ? 23.412 17.870 -57.757 1.00 83.81 178 LEU A N 1
ATOM 1389 C CA . LEU A 1 178 ? 23.743 17.387 -59.096 1.00 83.81 178 LEU A CA 1
ATOM 1390 C C . LEU A 1 178 ? 24.531 18.459 -59.849 1.00 83.81 178 LEU A C 1
ATOM 1392 O O . LEU A 1 178 ? 24.278 19.652 -59.680 1.00 83.81 178 LEU A O 1
ATOM 1396 N N . THR A 1 179 ? 25.461 18.027 -60.694 1.00 90.44 179 THR A N 1
ATOM 1397 C CA . THR A 1 179 ? 26.194 18.942 -61.578 1.00 90.44 179 THR A CA 1
ATOM 1398 C C . THR A 1 179 ? 25.315 19.331 -62.770 1.00 90.44 179 THR A C 1
ATOM 1400 O O . THR A 1 179 ? 24.566 18.490 -63.264 1.00 90.44 179 THR A O 1
ATOM 1403 N N . ASP A 1 180 ? 25.434 20.556 -63.292 1.00 87.62 180 ASP A N 1
ATOM 1404 C CA . ASP A 1 180 ? 24.631 21.037 -64.436 1.00 87.62 180 ASP A CA 1
ATOM 1405 C C . ASP A 1 180 ? 24.698 20.095 -65.657 1.00 87.62 180 ASP A C 1
ATOM 1407 O O . ASP A 1 180 ? 23.694 19.850 -66.330 1.00 87.62 180 ASP A O 1
ATOM 1411 N N . ASP A 1 181 ? 25.861 19.480 -65.896 1.00 88.44 181 ASP A N 1
ATOM 1412 C CA . ASP A 1 181 ? 26.050 18.471 -66.945 1.00 88.44 181 ASP A CA 1
ATOM 1413 C C . ASP A 1 181 ? 25.219 17.200 -66.705 1.00 88.44 181 ASP A C 1
ATOM 1415 O O . ASP A 1 181 ? 24.669 16.616 -67.642 1.00 88.44 181 ASP A O 1
ATOM 1419 N N . GLU A 1 182 ? 25.120 16.751 -65.454 1.00 88.81 182 GLU A N 1
ATOM 1420 C CA . GLU A 1 182 ? 24.322 15.584 -65.062 1.00 88.81 182 GLU A CA 1
ATOM 1421 C C . GLU A 1 182 ? 22.826 15.897 -65.161 1.00 88.81 182 GLU A C 1
ATOM 1423 O O . GLU A 1 182 ? 22.040 15.066 -65.622 1.00 88.81 182 GLU A O 1
ATOM 1428 N N . VAL A 1 183 ? 22.437 17.122 -64.804 1.00 87.81 183 VAL A N 1
ATOM 1429 C CA . VAL A 1 183 ? 21.067 17.629 -64.934 1.00 87.81 183 VAL A CA 1
ATOM 1430 C C . VAL A 1 183 ? 20.645 17.673 -66.408 1.00 87.81 183 VAL A C 1
ATOM 1432 O O . VAL A 1 183 ? 19.600 17.141 -66.773 1.00 87.81 183 VAL A O 1
ATOM 1435 N N . SER A 1 184 ? 21.483 18.214 -67.293 1.00 87.88 184 SER A N 1
ATOM 1436 C CA . SER A 1 184 ? 21.193 18.276 -68.734 1.00 87.88 184 SER A CA 1
ATOM 1437 C C . SER A 1 184 ? 21.051 16.885 -69.376 1.00 87.88 184 SER A C 1
ATOM 1439 O O . SER A 1 184 ? 20.122 16.632 -70.155 1.00 87.88 184 SER A O 1
ATOM 1441 N N . ARG A 1 185 ? 21.929 15.943 -69.002 1.00 89.38 185 ARG A N 1
ATOM 1442 C CA . ARG A 1 185 ? 21.857 14.546 -69.466 1.00 89.38 185 ARG A CA 1
ATOM 1443 C C . ARG A 1 185 ? 20.579 13.863 -68.994 1.00 89.38 185 ARG A C 1
ATOM 1445 O O . ARG A 1 185 ? 19.842 13.326 -69.814 1.00 89.38 185 ARG A O 1
ATOM 1452 N N . THR A 1 186 ? 20.275 13.957 -67.701 1.00 90.00 186 THR A N 1
ATOM 1453 C CA . THR A 1 186 ? 19.066 13.346 -67.127 1.00 90.00 186 THR A CA 1
ATOM 1454 C C . THR A 1 186 ? 17.786 13.921 -67.732 1.00 90.00 186 THR A C 1
ATOM 1456 O O . THR A 1 186 ? 16.860 13.163 -68.009 1.00 90.00 186 THR A O 1
ATOM 1459 N N . PHE A 1 187 ? 17.728 15.223 -68.030 1.00 90.00 187 PHE A N 1
ATOM 1460 C CA . PHE A 1 187 ? 16.586 15.808 -68.739 1.00 90.00 187 PHE A CA 1
ATOM 1461 C C . PHE A 1 187 ? 16.424 15.278 -70.163 1.00 90.00 187 PHE A C 1
ATOM 1463 O O . PHE A 1 187 ? 15.298 15.006 -70.579 1.00 90.00 187 PHE A O 1
ATOM 1470 N N . THR A 1 188 ? 17.527 15.101 -70.891 1.00 89.62 188 THR A N 1
ATOM 1471 C CA . THR A 1 188 ? 17.493 14.520 -72.241 1.00 89.62 188 THR A CA 1
ATOM 1472 C C . THR A 1 188 ? 16.977 13.078 -72.194 1.00 89.62 188 THR A C 1
ATOM 1474 O O . THR A 1 188 ? 16.074 12.722 -72.952 1.00 89.62 188 THR A O 1
ATOM 1477 N N . ASP A 1 189 ? 17.459 12.281 -71.237 1.00 92.19 189 ASP A N 1
ATOM 1478 C CA . ASP A 1 189 ? 17.023 10.893 -71.047 1.00 92.19 189 ASP A CA 1
ATOM 1479 C C . ASP A 1 189 ? 15.528 10.804 -70.685 1.00 92.19 189 ASP A C 1
ATOM 1481 O O . ASP A 1 189 ? 14.799 9.944 -71.188 1.00 92.19 189 ASP A O 1
ATOM 1485 N N . ILE A 1 190 ? 15.039 11.719 -69.840 1.00 92.75 190 ILE A N 1
ATOM 1486 C CA . ILE A 1 190 ? 13.618 11.813 -69.478 1.00 92.75 190 ILE A CA 1
ATOM 1487 C C . ILE A 1 190 ? 12.771 12.213 -70.690 1.00 92.75 190 ILE A C 1
ATOM 1489 O O . ILE A 1 190 ? 11.703 11.635 -70.907 1.00 92.75 190 ILE A O 1
ATOM 1493 N N . GLU A 1 191 ? 13.226 13.180 -71.488 1.00 91.00 191 GLU A N 1
ATOM 1494 C CA . GLU A 1 191 ? 12.535 13.623 -72.701 1.00 91.00 191 GLU A CA 1
ATOM 1495 C C . GLU A 1 191 ? 12.381 12.467 -73.699 1.00 91.00 191 GLU A C 1
ATOM 1497 O O . GLU A 1 191 ? 11.291 12.244 -74.241 1.00 91.00 191 GLU A O 1
ATOM 1502 N N . ASP A 1 192 ? 13.442 11.688 -73.900 1.00 91.06 192 ASP A N 1
ATOM 1503 C CA . ASP A 1 192 ? 13.418 10.520 -74.773 1.00 91.06 192 ASP A CA 1
ATOM 1504 C C . ASP A 1 192 ? 12.520 9.407 -74.227 1.00 91.06 192 ASP A C 1
ATOM 1506 O O . ASP A 1 192 ? 11.729 8.830 -74.983 1.00 91.06 192 ASP A O 1
ATOM 1510 N N . ALA A 1 193 ? 12.538 9.162 -72.915 1.00 93.00 193 ALA A N 1
ATOM 1511 C CA . ALA A 1 193 ? 11.630 8.215 -72.274 1.00 93.00 193 ALA A CA 1
ATOM 1512 C C . ALA A 1 193 ? 10.154 8.634 -72.418 1.00 93.00 193 ALA A C 1
ATOM 1514 O O . ALA A 1 193 ? 9.298 7.801 -72.732 1.00 93.00 193 ALA A O 1
ATOM 1515 N N . MET A 1 194 ? 9.839 9.923 -72.247 1.00 89.88 194 MET A N 1
ATOM 1516 C CA . MET A 1 194 ? 8.491 10.464 -72.465 1.00 89.88 194 MET A CA 1
ATOM 1517 C C . MET A 1 194 ? 8.068 10.329 -73.929 1.00 89.88 194 MET A C 1
ATOM 1519 O O . MET A 1 194 ? 6.966 9.861 -74.220 1.00 89.88 194 MET A O 1
ATOM 1523 N N . ARG A 1 195 ? 8.952 10.685 -74.867 1.00 88.62 195 ARG A N 1
ATOM 1524 C CA . ARG A 1 195 ? 8.699 10.570 -76.309 1.00 88.62 195 ARG A CA 1
ATOM 1525 C C . ARG A 1 195 ? 8.430 9.128 -76.716 1.00 88.62 195 ARG A C 1
ATOM 1527 O O . ARG A 1 195 ? 7.527 8.885 -77.517 1.00 88.62 195 ARG A O 1
ATOM 1534 N N . TYR A 1 196 ? 9.197 8.191 -76.169 1.00 92.50 196 TYR A N 1
ATOM 1535 C CA . TYR A 1 196 ? 9.017 6.767 -76.404 1.00 92.50 196 TYR A CA 1
ATOM 1536 C C . TYR A 1 196 ? 7.660 6.284 -75.879 1.00 92.50 196 TYR A C 1
ATOM 1538 O O . TYR A 1 196 ? 6.891 5.681 -76.630 1.00 92.50 196 TYR A O 1
ATOM 1546 N N . ARG A 1 197 ? 7.310 6.621 -74.631 1.00 92.31 197 ARG A N 1
ATOM 1547 C CA . ARG A 1 197 ? 6.035 6.220 -74.015 1.00 92.31 197 ARG A CA 1
ATOM 1548 C C . ARG A 1 197 ? 4.808 6.769 -74.739 1.00 92.31 197 ARG A C 1
ATOM 1550 O O . ARG A 1 197 ? 3.878 6.009 -75.009 1.00 92.31 197 ARG A O 1
ATOM 1557 N N . LEU A 1 198 ? 4.824 8.049 -75.105 1.00 89.25 198 LEU A N 1
ATOM 1558 C CA . LEU A 1 198 ? 3.711 8.694 -75.811 1.00 89.25 198 LEU A CA 1
ATOM 1559 C C . LEU A 1 198 ? 3.482 8.120 -77.215 1.00 89.25 198 LEU A C 1
ATOM 1561 O O . LEU A 1 198 ? 2.376 8.192 -77.736 1.00 89.25 198 LEU A O 1
ATOM 1565 N N . ARG A 1 199 ? 4.521 7.549 -77.838 1.00 86.31 199 ARG A N 1
ATOM 1566 C CA . ARG A 1 199 ? 4.416 6.929 -79.166 1.00 86.31 199 ARG A CA 1
ATOM 1567 C C . ARG A 1 199 ? 4.045 5.454 -79.121 1.00 86.31 199 ARG A C 1
ATOM 1569 O O . ARG A 1 199 ? 3.403 4.979 -80.050 1.00 86.31 199 ARG A O 1
ATOM 1576 N N . MET A 1 200 ? 4.514 4.732 -78.105 1.00 88.12 200 MET A N 1
ATOM 1577 C CA . MET A 1 200 ? 4.491 3.265 -78.107 1.00 88.12 200 MET A CA 1
ATOM 1578 C C . MET A 1 200 ? 3.547 2.657 -77.073 1.00 88.12 200 MET A C 1
ATOM 1580 O O . MET A 1 200 ? 3.069 1.549 -77.291 1.00 88.12 200 MET A O 1
ATOM 1584 N N . SER A 1 201 ? 3.286 3.333 -75.951 1.00 86.38 201 SER A N 1
ATOM 1585 C CA . SER A 1 201 ? 2.514 2.753 -74.841 1.00 86.38 201 SER A CA 1
ATOM 1586 C C . SER A 1 201 ? 1.200 3.464 -74.542 1.00 86.38 201 SER A C 1
ATOM 1588 O O . SER A 1 201 ? 0.247 2.815 -74.122 1.00 86.38 201 SER A O 1
ATOM 1590 N N . GLU A 1 202 ? 1.132 4.782 -74.722 1.00 86.88 202 GLU A N 1
ATOM 1591 C CA . GLU A 1 202 ? -0.024 5.576 -74.300 1.00 86.88 202 GLU A CA 1
ATOM 1592 C C . GLU A 1 202 ? -0.938 5.908 -75.482 1.00 86.88 202 GLU A C 1
ATOM 1594 O O . GLU A 1 202 ? -0.480 6.266 -76.564 1.00 86.88 202 GLU A O 1
ATOM 1599 N N . ILE A 1 203 ? -2.252 5.791 -75.273 1.00 85.62 203 ILE A N 1
ATOM 1600 C CA . ILE A 1 203 ? -3.259 6.139 -76.279 1.00 85.62 203 ILE A CA 1
ATOM 1601 C C . ILE A 1 203 ? -3.5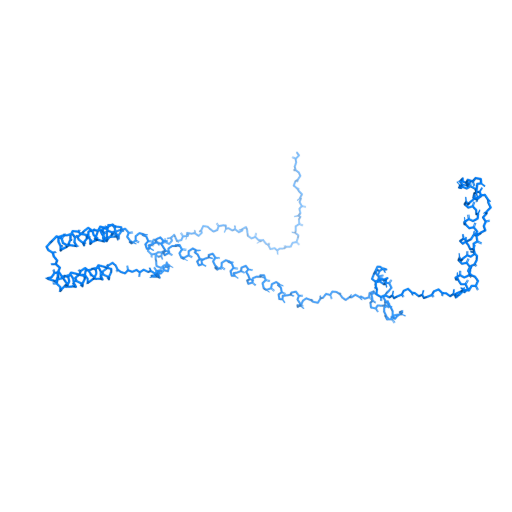88 7.623 -76.110 1.00 85.62 203 ILE A C 1
ATOM 1603 O O . ILE A 1 203 ? -4.244 8.009 -75.143 1.00 85.62 203 ILE A O 1
ATOM 1607 N N . VAL A 1 204 ? -3.129 8.452 -77.049 1.00 86.00 204 VAL A N 1
ATOM 1608 C CA . VAL A 1 204 ? -3.363 9.903 -77.037 1.00 86.00 204 VAL A CA 1
ATOM 1609 C C . VAL A 1 204 ? -4.650 10.229 -77.817 1.00 86.00 204 VAL A C 1
ATOM 1611 O O . VAL A 1 204 ? -4.738 9.872 -78.995 1.00 86.00 204 VAL A O 1
ATOM 1614 N N . PRO A 1 205 ? -5.650 10.898 -77.206 1.00 89.12 205 PRO A N 1
ATOM 1615 C CA . PRO A 1 205 ? -6.857 11.360 -77.900 1.00 89.12 205 PRO A CA 1
ATOM 1616 C C . PRO A 1 205 ? -6.536 12.281 -79.082 1.00 89.12 205 PRO A C 1
ATOM 1618 O O . PRO A 1 205 ? -5.529 12.992 -79.069 1.00 89.12 205 PRO A O 1
ATOM 1621 N N . TRP A 1 206 ? -7.390 12.302 -80.110 1.00 83.50 206 TRP A N 1
ATOM 1622 C CA . TRP A 1 206 ? -7.084 13.013 -81.358 1.00 83.50 206 TRP A CA 1
ATOM 1623 C C . TRP A 1 206 ? -6.960 14.532 -81.159 1.00 83.50 206 TRP A C 1
ATOM 1625 O O . TRP A 1 206 ? -6.117 15.160 -81.802 1.00 83.50 206 TRP A O 1
ATOM 1635 N N . GLU A 1 207 ? -7.698 15.102 -80.205 1.00 90.50 207 GLU A N 1
ATOM 1636 C CA . GLU A 1 207 ? -7.617 16.508 -79.796 1.00 90.50 207 GLU A CA 1
ATOM 1637 C C . GLU A 1 207 ? -6.257 16.864 -79.170 1.00 90.50 207 GLU A C 1
ATOM 1639 O O . GLU A 1 207 ? -5.843 18.020 -79.203 1.00 90.50 207 GLU A O 1
ATOM 1644 N N . MET A 1 208 ? -5.547 15.872 -78.620 1.00 85.62 208 MET A N 1
ATOM 1645 C CA . MET A 1 208 ? -4.245 16.012 -77.952 1.00 85.62 208 MET A CA 1
ATOM 1646 C C . MET A 1 208 ? -3.082 15.451 -78.785 1.00 85.62 208 MET A C 1
ATOM 1648 O O . MET A 1 208 ? -1.944 15.403 -78.322 1.00 85.62 208 MET A O 1
ATOM 1652 N N . SER A 1 209 ? -3.351 15.032 -80.025 1.00 82.25 209 SER A N 1
ATOM 1653 C CA . SER A 1 209 ? -2.358 14.416 -80.918 1.00 82.25 209 SER A CA 1
ATOM 1654 C C . SER A 1 209 ? -1.209 15.357 -81.301 1.00 82.25 209 SER A C 1
ATOM 1656 O O . SER A 1 209 ? -0.122 14.899 -81.658 1.00 82.25 209 SER A O 1
ATOM 1658 N N . GLN A 1 210 ? -1.420 16.670 -81.192 1.00 85.25 210 GLN A N 1
ATOM 1659 C CA . GLN A 1 210 ? -0.388 17.685 -81.373 1.00 85.25 210 GLN A CA 1
ATOM 1660 C C . GLN A 1 210 ? 0.215 18.068 -80.020 1.00 85.25 210 GLN A C 1
ATOM 1662 O O . GLN A 1 210 ? -0.347 18.873 -79.281 1.00 85.25 210 GLN A O 1
ATOM 1667 N N . TYR A 1 211 ? 1.387 17.515 -79.711 1.00 84.88 211 TYR A N 1
ATOM 1668 C CA . TYR A 1 211 ? 2.122 17.820 -78.485 1.00 84.88 211 TYR A CA 1
ATOM 1669 C C . TYR A 1 211 ? 3.595 18.127 -78.768 1.00 84.88 211 TYR A C 1
ATOM 1671 O O . TYR A 1 211 ? 4.196 17.637 -79.726 1.00 84.88 211 TYR A O 1
ATOM 1679 N N . ARG A 1 212 ? 4.198 18.937 -77.895 1.00 84.50 212 ARG A N 1
ATOM 1680 C CA . ARG A 1 212 ? 5.638 19.208 -77.858 1.00 84.50 212 ARG A CA 1
ATOM 1681 C C . ARG A 1 212 ? 6.112 18.998 -76.429 1.00 84.50 212 ARG A C 1
ATOM 1683 O O . ARG A 1 212 ? 5.548 19.585 -75.512 1.00 84.50 212 ARG A O 1
ATOM 1690 N N . ILE A 1 213 ? 7.140 18.176 -76.249 1.00 84.06 213 ILE A N 1
ATOM 1691 C CA . ILE A 1 213 ? 7.780 18.033 -74.940 1.00 84.06 213 ILE A CA 1
ATOM 1692 C C . ILE A 1 213 ? 8.593 19.310 -74.708 1.00 84.06 213 ILE A C 1
ATOM 1694 O O . ILE A 1 213 ? 9.382 19.715 -75.565 1.00 84.06 213 ILE A O 1
ATOM 1698 N N . GLY A 1 214 ? 8.289 20.017 -73.621 1.00 77.38 214 GLY A N 1
ATOM 1699 C CA . GLY A 1 214 ? 8.913 21.295 -73.301 1.00 77.38 214 GLY A CA 1
ATOM 1700 C C . GLY A 1 214 ? 10.359 21.105 -72.857 1.00 77.38 214 GLY A C 1
ATOM 1701 O O . GLY A 1 214 ? 10.640 20.233 -72.041 1.00 77.38 214 GLY A O 1
ATOM 1702 N N . ARG A 1 215 ? 11.258 21.950 -73.367 1.00 66.50 215 ARG A N 1
ATOM 1703 C CA . ARG A 1 215 ? 12.633 22.063 -72.881 1.00 66.50 215 ARG A CA 1
ATOM 1704 C C . ARG A 1 215 ? 12.717 23.302 -71.988 1.00 66.50 215 ARG A C 1
ATOM 1706 O O . ARG A 1 215 ? 12.366 24.396 -72.425 1.00 66.50 215 ARG A O 1
ATOM 1713 N N . LEU A 1 216 ? 13.130 23.127 -70.737 1.00 57.06 216 LEU A N 1
ATOM 1714 C CA . LEU A 1 216 ? 13.408 24.230 -69.818 1.00 57.06 216 LEU A CA 1
ATOM 1715 C C . LEU A 1 216 ? 14.787 24.796 -70.172 1.00 57.06 216 LEU A C 1
ATOM 1717 O O . LEU A 1 216 ? 15.793 24.326 -69.662 1.00 57.06 216 LEU A O 1
ATOM 1721 N N . GLU A 1 217 ? 14.853 25.756 -71.096 1.00 55.47 217 GLU A N 1
ATOM 1722 C CA . GLU A 1 217 ? 16.133 26.387 -71.471 1.00 55.47 217 GLU A CA 1
ATOM 1723 C C . GLU A 1 217 ? 16.553 27.528 -70.524 1.00 55.47 217 GLU A C 1
ATOM 1725 O O . GLU A 1 217 ? 17.633 28.082 -70.693 1.00 55.47 217 GLU A O 1
ATOM 1730 N N . HIS A 1 218 ? 15.764 27.841 -69.489 1.00 52.25 218 HIS A N 1
ATOM 1731 C CA . HIS A 1 218 ? 16.138 28.804 -68.451 1.00 52.25 218 HIS A CA 1
ATOM 1732 C C . HIS A 1 218 ? 15.596 28.411 -67.071 1.00 52.25 218 HIS A C 1
ATOM 1734 O O . HIS A 1 218 ? 14.412 28.605 -66.791 1.00 52.25 218 HIS A O 1
ATOM 1740 N N . CYS A 1 219 ? 16.492 27.914 -66.220 1.00 38.81 219 CYS A N 1
ATOM 1741 C CA . CYS A 1 219 ? 16.494 28.091 -64.770 1.00 38.81 219 CYS A CA 1
ATOM 1742 C C . CYS A 1 219 ? 17.946 28.062 -64.294 1.00 38.81 219 CYS A C 1
ATOM 1744 O O . CYS A 1 219 ? 18.693 27.204 -64.812 1.00 38.81 219 CYS A O 1
#

Foldseek 3Di:
DDDDDDDDDDDDDPPDPPPPDPPPPPPDDPVRVLVPFDQDPPPDDDLVVVVVVLVVVLVVVVVVLVVCLVVDDPVVNVVVVVVSVVVNVVVVVVSVVVVVVCVCVVVVSSVVRVVVVVVVVVVVVVVVVVVVVVVVVVCVVVDDDDDDVVQVVCCVPVVDRPPDPVVVVPVPPPDDDDDPVRVVVVVVVVQVVVVCCVVPPDDADPVRPDDDDDDCPDD

InterPro domains:
  IPR013947 Mediator complex, subunit Med14 [PTHR12809] (28-213)
  IPR055122 Mediator complex subunit MED14, N-terminal [PF08638] (44-214)

Sequence (219 aa):
MDAAVNGHLPNGTAHLPLQNGKAESHEPSLEQLESELPLVMDDQLPLGELVSRLAQAVYAELVEMAETMPSMSDAARKRYVADWVIRTKRQVVKLYAIAKWSRDAAVVQKAMNITAFLMDQNRQFEDAIMALKYGRDTLDPARLRNHDLLTSLDVLTTGTYRRLPSCIKELIVPPTPLTDDEVSRTFTDIEDAMRYRLRMSEIVPWEMSQYRIGRLEHC

pLDDT: mean 83.71, std 16.16, range [34.19, 98.12]

Secondary structure (DSSP, 8-state):
----------S------------------HHHHHHHS----TT---HHHHHHHHHHHHHHHHHHHHHHGGGS-HHHHHHHHHHHHHHHHHHHHHHHHHHHHGGGHHHHHHHHHHHHHHHHHHHHHHHHHHHHHHHHHHHHHHSPPPP-HHHHHHHHHHSS-TT--HHHHHHHSPPPPPPHHHHHHHHHHHHHHHHHHHHHT----GGG----PPP----

Organism: NCBI:txid34458

Radius of gyration: 47.41 Å; chains: 1; bounding box: 86×78×115 Å